Protein AF-A0A0L6VUT9-F1 (afdb_monomer_lite)

Secondary structure (DSSP, 8-state):
------------------------------GGG----SS--PPPSSSHHHHHHHHTTGGGG--------EEEEPTTS-EEEEPSSHHHHHH-TTS-HHHHHHHHHHHHHHHSTTSTT----S--HHHHHHHHHHHHHHHTT-BHHHHHSSTTT----HHHHHHHHHHTT--SSS-BHHHHHHHHHHHHHHTTSS--SS---S-------

Radius of gyration: 28.18 Å; chains: 1; bounding box: 57×88×70 Å

Structure (mmCIF, N/CA/C/O backbone):
data_AF-A0A0L6VUT9-F1
#
_entry.id   AF-A0A0L6VUT9-F1
#
loop_
_atom_site.group_PDB
_atom_site.id
_atom_site.type_symbol
_atom_site.label_atom_id
_atom_site.label_alt_id
_atom_site.label_comp_id
_atom_site.label_asym_id
_atom_site.label_entity_id
_atom_site.label_seq_id
_atom_site.pdbx_PDB_ins_code
_atom_site.Cartn_x
_atom_site.Cartn_y
_atom_site.Cartn_z
_atom_site.occupancy
_atom_site.B_iso_or_equiv
_atom_site.auth_seq_id
_atom_site.auth_comp_id
_atom_site.auth_asym_id
_atom_site.auth_atom_id
_atom_site.pdbx_PDB_model_num
ATOM 1 N N . SER A 1 1 ? -13.757 -33.741 49.148 1.00 32.16 1 SER A N 1
ATOM 2 C CA . SER A 1 1 ? -14.856 -34.716 48.980 1.00 32.16 1 SER A CA 1
ATOM 3 C C . SER A 1 1 ? -15.509 -34.985 50.319 1.00 32.16 1 SER A C 1
ATOM 5 O O . SER A 1 1 ? -14.769 -34.922 51.296 1.00 32.16 1 SER A O 1
ATOM 7 N N . PRO A 1 2 ? -16.790 -35.385 50.400 1.00 47.31 2 PRO A N 1
ATOM 8 C CA . PRO A 1 2 ? -17.895 -35.365 49.420 1.00 47.31 2 PRO A CA 1
ATOM 9 C C . PRO A 1 2 ? -19.049 -34.466 49.960 1.00 47.31 2 PRO A C 1
ATOM 11 O O . PRO A 1 2 ? -18.915 -33.900 51.034 1.00 47.31 2 PRO A O 1
ATOM 14 N N . GLY A 1 3 ? -20.191 -34.200 49.334 1.00 32.84 3 GLY A N 1
ATOM 15 C CA . GLY A 1 3 ? -20.888 -34.729 48.167 1.00 32.84 3 GLY A CA 1
ATOM 16 C C . GLY A 1 3 ? -22.390 -34.615 48.467 1.00 32.84 3 GLY A C 1
ATOM 17 O O . GLY A 1 3 ? -22.838 -35.131 49.485 1.00 32.84 3 GLY A O 1
ATOM 18 N N . SER A 1 4 ? -23.162 -33.931 47.621 1.00 38.75 4 SER A N 1
ATOM 19 C CA . SER A 1 4 ? -24.627 -33.983 47.662 1.00 38.75 4 SER A CA 1
ATOM 20 C C . SER A 1 4 ? -25.144 -34.567 46.351 1.00 38.75 4 SER A C 1
ATOM 22 O O . SER A 1 4 ? -25.097 -33.954 45.288 1.00 38.75 4 SER A O 1
ATOM 24 N N . SER A 1 5 ? -25.584 -35.818 46.451 1.00 40.41 5 SER A N 1
ATOM 25 C CA . SER A 1 5 ? -26.390 -36.530 45.466 1.00 40.41 5 SER A CA 1
ATOM 26 C C . SER A 1 5 ? -27.822 -36.014 45.480 1.00 40.41 5 SER A C 1
ATOM 28 O O . SER A 1 5 ? -28.304 -35.722 46.564 1.00 40.41 5 SER A O 1
ATOM 30 N N . PHE A 1 6 ? -28.499 -36.009 44.333 1.00 31.38 6 PHE A N 1
ATOM 31 C CA . PHE A 1 6 ? -29.925 -36.327 44.101 1.00 31.38 6 PHE A CA 1
ATOM 32 C C . PHE A 1 6 ? -30.161 -36.044 42.597 1.00 31.38 6 PHE A C 1
ATOM 34 O O . PHE A 1 6 ? -29.698 -35.025 42.107 1.00 31.38 6 PHE A O 1
ATOM 41 N N . CYS A 1 7 ? -30.812 -36.848 41.758 1.00 38.72 7 CYS A N 1
ATOM 42 C CA . CYS A 1 7 ? -31.386 -38.180 41.868 1.00 38.72 7 CYS A CA 1
ATOM 43 C C . CYS A 1 7 ? -31.442 -38.777 40.448 1.00 38.72 7 CYS A C 1
ATOM 45 O O . CYS A 1 7 ? -31.632 -38.051 39.473 1.00 38.72 7 CYS A O 1
ATOM 47 N N . ALA A 1 8 ? -31.268 -40.092 40.346 1.00 32.06 8 ALA A N 1
ATOM 48 C CA . ALA A 1 8 ? -31.360 -40.858 39.111 1.00 32.06 8 ALA A CA 1
ATOM 49 C C . ALA A 1 8 ? -32.816 -41.009 38.632 1.00 32.06 8 ALA A C 1
ATOM 51 O O . ALA A 1 8 ? -33.717 -41.209 39.444 1.00 32.06 8 ALA A O 1
ATOM 52 N N . ALA A 1 9 ? -33.012 -41.018 37.314 1.00 33.38 9 ALA A N 1
ATOM 53 C CA . ALA A 1 9 ? -34.156 -41.652 36.670 1.00 33.38 9 ALA A CA 1
ATOM 54 C C . ALA A 1 9 ? -33.609 -42.644 35.640 1.00 33.38 9 ALA A C 1
ATOM 56 O O . ALA A 1 9 ? -33.169 -42.275 34.553 1.00 33.38 9 ALA A O 1
ATOM 57 N N . THR A 1 10 ? -33.567 -43.912 36.035 1.00 37.34 10 THR A N 1
ATOM 58 C CA . THR A 1 10 ? -33.367 -45.046 35.142 1.00 37.34 10 THR A CA 1
ATOM 59 C C . THR A 1 10 ? -34.686 -45.343 34.441 1.00 37.34 10 THR A C 1
ATOM 61 O O . THR A 1 10 ? -35.725 -45.535 35.073 1.00 37.34 10 THR A O 1
ATOM 64 N N . THR A 1 11 ? -34.658 -45.426 33.118 1.00 42.19 11 THR A N 1
ATOM 65 C CA . THR A 1 11 ? -35.639 -46.224 32.384 1.00 42.19 11 THR A CA 1
ATOM 66 C C . THR A 1 11 ? -34.894 -46.948 31.280 1.00 42.19 11 THR A C 1
ATOM 68 O O . THR A 1 11 ? -34.573 -46.405 30.230 1.00 42.19 11 THR A O 1
ATOM 71 N N . ASP A 1 12 ? -34.536 -48.177 31.623 1.00 34.47 12 ASP A N 1
ATOM 72 C CA . ASP A 1 12 ? -34.062 -49.218 30.733 1.00 34.47 12 ASP A CA 1
ATOM 73 C C . ASP A 1 12 ? -35.235 -49.701 29.868 1.00 34.47 12 ASP A C 1
ATOM 75 O O . ASP A 1 12 ? -36.311 -49.975 30.409 1.00 34.47 12 ASP A O 1
ATOM 79 N N . ARG A 1 13 ? -35.030 -49.765 28.545 1.00 36.19 13 ARG A N 1
ATOM 80 C CA . ARG A 1 13 ? -35.579 -50.781 27.624 1.00 36.19 13 ARG A CA 1
ATOM 81 C C . ARG A 1 13 ? -35.317 -50.403 26.167 1.00 36.19 13 ARG A C 1
ATOM 83 O O . ARG A 1 13 ? -35.900 -49.452 25.656 1.00 36.19 13 ARG A O 1
ATOM 90 N N . GLY A 1 14 ? -34.544 -51.240 25.475 1.00 33.94 14 GLY A N 1
ATOM 91 C CA . GLY A 1 14 ? -34.605 -51.344 24.015 1.00 33.94 14 GLY A CA 1
ATOM 92 C C . GLY A 1 14 ? -33.253 -51.471 23.331 1.00 33.94 14 GLY A C 1
ATOM 93 O O . GLY A 1 14 ? -32.778 -50.528 22.712 1.00 33.94 14 GLY A O 1
ATOM 94 N N . SER A 1 15 ? -32.660 -52.660 23.394 1.00 44.94 15 SER A N 1
ATOM 95 C CA . SER A 1 15 ? -31.608 -53.089 22.476 1.00 44.94 15 SER A CA 1
ATOM 96 C C . SER A 1 15 ? -32.149 -53.125 21.041 1.00 44.94 15 SER A C 1
ATOM 98 O O . SER A 1 15 ? -32.924 -54.019 20.697 1.00 44.94 15 SER A O 1
ATOM 100 N N . VAL A 1 16 ? -31.719 -52.184 20.204 1.00 45.00 16 VAL A N 1
ATOM 101 C CA . VAL A 1 16 ? -31.771 -52.308 18.745 1.00 45.00 16 VAL A CA 1
ATOM 102 C C . VAL A 1 16 ? -30.367 -52.060 18.212 1.00 45.00 16 VAL A C 1
ATOM 104 O O . VAL A 1 16 ? -29.686 -51.109 18.585 1.00 45.00 16 VAL A O 1
ATOM 107 N N . SER A 1 17 ? -29.948 -53.014 17.399 1.00 44.75 17 SER A N 1
ATOM 108 C CA . SER A 1 17 ? -28.662 -53.210 16.752 1.00 44.75 17 SER A CA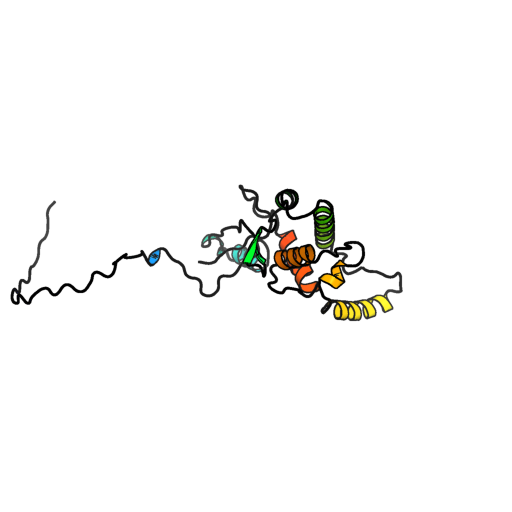 1
ATOM 109 C C . SER A 1 17 ? -28.005 -51.924 16.246 1.00 44.75 17 SER A C 1
ATOM 111 O O . SER A 1 17 ? -28.568 -51.157 15.469 1.00 44.75 17 SER A O 1
ATOM 113 N N . THR A 1 18 ? -26.762 -51.758 16.679 1.00 41.78 18 THR A N 1
ATOM 114 C CA . THR A 1 18 ? -25.751 -50.815 16.216 1.00 41.78 18 THR A CA 1
ATOM 115 C C . THR A 1 18 ? -25.397 -51.072 14.748 1.00 41.78 18 THR A C 1
ATOM 117 O O . THR A 1 18 ? -24.439 -51.781 14.452 1.00 41.78 18 THR A O 1
ATOM 120 N N . ASP A 1 19 ? -26.118 -50.444 13.819 1.00 42.66 19 ASP A N 1
ATOM 121 C CA . ASP A 1 19 ? -25.530 -50.079 12.528 1.00 42.66 19 ASP A CA 1
ATOM 122 C C . ASP A 1 19 ? -24.748 -48.782 12.731 1.00 42.66 19 ASP A C 1
ATOM 124 O O . ASP A 1 19 ? -25.304 -47.714 12.973 1.00 42.66 19 ASP A O 1
ATOM 128 N N . ARG A 1 20 ? -23.421 -48.914 12.720 1.00 47.44 20 ARG A N 1
ATOM 129 C CA . ARG A 1 20 ? -22.439 -47.834 12.839 1.00 47.44 20 ARG A CA 1
ATOM 130 C C . ARG A 1 20 ? -22.610 -46.878 11.649 1.00 47.44 20 ARG A C 1
ATOM 132 O O . ARG A 1 20 ? -22.197 -47.250 10.549 1.00 47.44 20 ARG A O 1
ATOM 139 N N . PRO A 1 21 ? -23.130 -45.643 11.811 1.00 46.50 21 PRO A N 1
ATOM 140 C CA . PRO A 1 21 ? -22.924 -44.647 10.779 1.00 46.50 21 PRO A CA 1
ATOM 141 C C . PRO A 1 21 ? -21.422 -44.369 10.731 1.00 46.50 21 PRO A C 1
ATOM 143 O O . PRO A 1 21 ? -20.786 -44.077 11.746 1.00 46.50 21 PRO A O 1
ATOM 146 N N . SER A 1 22 ? -20.866 -44.572 9.539 1.00 52.16 22 SER A N 1
ATOM 147 C CA . SER A 1 22 ? -19.581 -44.064 9.069 1.00 52.16 22 SER A CA 1
ATOM 148 C C . SER A 1 22 ? -19.070 -42.905 9.931 1.00 52.16 22 SER A C 1
ATOM 150 O O . SER A 1 22 ? -19.691 -41.842 9.982 1.00 52.16 22 SER A O 1
ATOM 152 N N . GLN A 1 23 ? -17.954 -43.123 10.635 1.00 51.84 23 GLN A N 1
ATOM 153 C CA . GLN A 1 23 ? -17.209 -42.047 11.281 1.00 51.84 23 GLN A CA 1
ATOM 154 C C . GLN A 1 23 ? -16.775 -41.060 10.194 1.00 51.84 23 GLN A C 1
ATOM 156 O O . GLN A 1 23 ? -15.730 -41.227 9.567 1.00 51.84 23 GLN A O 1
ATOM 161 N N . ALA A 1 24 ? -17.567 -40.008 9.991 1.00 55.34 24 ALA A N 1
ATOM 162 C CA . ALA A 1 24 ? -17.024 -38.747 9.527 1.00 55.34 24 ALA A CA 1
ATOM 163 C C . ALA A 1 24 ? -15.922 -38.350 10.525 1.00 55.34 24 ALA A C 1
ATOM 165 O O . ALA A 1 24 ? -16.123 -38.534 11.732 1.00 55.34 24 ALA A O 1
ATOM 166 N N . PRO A 1 25 ? -14.757 -37.855 10.075 1.00 50.81 25 PRO A N 1
ATOM 167 C CA . PRO A 1 25 ? -13.752 -37.354 10.993 1.00 50.81 25 PRO A CA 1
ATOM 168 C C . PRO A 1 25 ? -14.380 -36.189 11.758 1.00 50.81 25 PRO A C 1
ATOM 170 O O . PRO A 1 25 ? -14.488 -35.076 11.254 1.00 50.81 25 PRO A O 1
ATOM 173 N N . THR A 1 26 ? -14.830 -36.446 12.985 1.00 53.94 26 THR A N 1
ATOM 174 C CA . THR A 1 26 ? -15.235 -35.422 13.943 1.00 53.94 26 THR A CA 1
ATOM 175 C C . THR A 1 26 ? -13.965 -34.767 14.469 1.00 53.94 26 THR A C 1
ATOM 177 O O . THR A 1 26 ? -13.639 -34.852 15.650 1.00 53.94 26 THR A O 1
ATOM 180 N N . SER A 1 27 ? -13.194 -34.143 13.579 1.00 62.12 27 SER A N 1
ATOM 181 C CA . SER A 1 27 ? -12.297 -33.076 13.977 1.00 62.12 27 SER A CA 1
ATOM 182 C C . SER A 1 27 ? -13.214 -31.947 14.419 1.00 62.12 27 SER A C 1
ATOM 184 O O . SER A 1 27 ? -13.684 -31.162 13.598 1.00 62.12 27 SER A O 1
ATOM 186 N N . THR A 1 28 ? -13.543 -31.911 15.708 1.00 58.25 28 THR A N 1
ATOM 187 C CA . THR A 1 28 ? -14.121 -30.740 16.363 1.00 58.25 28 THR A CA 1
ATOM 188 C C . THR A 1 28 ? -13.067 -29.640 16.303 1.00 58.25 28 THR A C 1
ATOM 190 O O . THR A 1 28 ? -12.326 -29.396 17.251 1.00 58.25 28 THR A O 1
ATOM 193 N N . THR A 1 29 ? -12.921 -29.044 15.123 1.00 65.12 29 THR A N 1
ATOM 194 C CA . THR A 1 29 ? -12.187 -27.809 14.896 1.00 65.12 29 THR A CA 1
ATOM 195 C C . THR A 1 29 ? -12.768 -26.785 15.856 1.00 65.12 29 THR A C 1
ATOM 197 O O . THR A 1 29 ? -13.981 -26.594 15.895 1.00 65.12 29 THR A O 1
ATOM 200 N N . ASN A 1 30 ? -11.926 -26.173 16.683 1.00 75.56 30 ASN A N 1
ATOM 201 C CA . ASN A 1 30 ? -12.354 -25.141 17.618 1.00 75.56 30 ASN A CA 1
ATOM 202 C C . ASN A 1 30 ? -12.831 -23.924 16.813 1.00 75.56 30 ASN A C 1
ATOM 204 O O . ASN A 1 30 ? -12.030 -23.078 16.442 1.00 75.56 30 ASN A O 1
ATOM 208 N N . LEU A 1 31 ? -14.130 -23.829 16.510 1.00 78.12 31 LEU A N 1
ATOM 209 C CA . LEU A 1 31 ? -14.682 -22.715 15.727 1.00 78.12 31 LEU A CA 1
ATOM 210 C C . LEU A 1 31 ? -14.415 -21.346 16.385 1.00 78.12 31 LEU A C 1
ATOM 212 O O . LEU A 1 31 ? -14.370 -20.340 15.688 1.00 78.12 31 LEU A O 1
ATOM 216 N N . SER A 1 32 ? -14.179 -21.302 17.702 1.00 79.69 32 SER A N 1
ATOM 217 C CA . SER A 1 32 ? -13.858 -20.076 18.441 1.00 79.69 32 SER A CA 1
ATOM 218 C C . SER A 1 32 ? -12.456 -19.517 18.178 1.00 79.69 32 SER A C 1
ATOM 220 O O . SER A 1 32 ? -12.156 -18.428 18.655 1.00 79.69 32 SER A O 1
ATOM 222 N N . SER A 1 33 ? -11.575 -20.240 17.474 1.00 86.25 33 SER A N 1
ATOM 223 C CA . SER A 1 33 ? -10.225 -19.753 17.151 1.00 86.25 33 SER A CA 1
ATOM 224 C C . SER A 1 33 ? -10.159 -18.920 15.873 1.00 86.25 33 SER A C 1
ATOM 226 O O . SER A 1 33 ? -9.080 -18.458 15.513 1.00 86.25 33 SER A O 1
ATOM 228 N N . TYR A 1 34 ? -11.276 -18.765 15.161 1.00 86.31 34 TYR A N 1
ATOM 229 C CA . TYR A 1 34 ? -11.323 -18.061 13.887 1.00 86.31 34 TYR A CA 1
ATOM 230 C C . TYR A 1 34 ? -12.197 -16.817 14.003 1.00 86.31 34 TYR A C 1
ATOM 232 O O . TYR A 1 34 ? -13.375 -16.901 14.343 1.00 86.31 34 TYR A O 1
ATOM 240 N N . ALA A 1 35 ? -11.623 -15.669 13.661 1.00 86.94 35 ALA A N 1
ATOM 241 C CA . ALA A 1 35 ? -12.364 -14.454 13.378 1.00 86.94 35 ALA A CA 1
ATOM 242 C C . ALA A 1 35 ? -12.401 -14.284 11.856 1.00 86.94 35 ALA A C 1
ATOM 244 O O . ALA A 1 35 ? -11.370 -14.140 11.206 1.00 86.94 35 ALA A O 1
ATOM 245 N N . LEU A 1 36 ? -13.593 -14.379 11.266 1.00 89.12 36 LEU A N 1
ATOM 246 C CA . LEU A 1 36 ? -13.778 -14.189 9.830 1.00 89.12 36 LEU A CA 1
ATOM 247 C C . LEU A 1 36 ? -14.386 -12.814 9.590 1.00 89.12 36 LEU A C 1
ATOM 249 O O . LEU A 1 36 ? -15.546 -12.565 9.916 1.00 89.12 36 LEU A O 1
ATOM 253 N N . SER A 1 37 ? -13.591 -11.924 9.008 1.00 90.75 37 SER A N 1
ATOM 254 C CA . SER A 1 37 ? -14.054 -10.607 8.591 1.00 90.75 37 SER A CA 1
ATOM 255 C C . SER A 1 37 ? -14.706 -10.691 7.214 1.00 90.75 37 SER A C 1
ATOM 257 O O . SER A 1 37 ? -14.114 -11.214 6.272 1.00 90.75 37 SER A O 1
ATOM 259 N N . LEU A 1 38 ? -15.921 -10.154 7.081 1.00 93.94 38 LEU A N 1
ATOM 260 C CA . LEU A 1 38 ? -16.613 -10.070 5.787 1.00 93.94 38 LEU A CA 1
ATOM 261 C C . LEU A 1 38 ? -15.963 -9.042 4.851 1.00 93.94 38 LEU A C 1
ATOM 263 O O . LEU A 1 38 ? -16.103 -9.134 3.635 1.00 93.94 38 LEU A O 1
ATOM 267 N N . GLN A 1 39 ? -15.259 -8.063 5.422 1.00 91.81 39 GLN A N 1
ATOM 268 C CA . GLN A 1 39 ? -14.606 -6.991 4.683 1.00 91.81 39 GLN A CA 1
ATOM 269 C C . GLN A 1 39 ? -13.252 -6.655 5.328 1.00 91.81 39 GLN A C 1
ATOM 271 O O . GLN A 1 39 ? -13.117 -5.630 6.010 1.00 91.81 39 GLN A O 1
ATOM 276 N N . PRO A 1 40 ? -12.230 -7.507 5.129 1.00 89.69 40 PRO A N 1
ATOM 277 C CA . PRO A 1 40 ? -10.889 -7.210 5.608 1.00 89.69 40 PRO A CA 1
ATOM 278 C C . PRO A 1 40 ? -10.404 -5.911 4.958 1.00 89.69 40 PRO A C 1
ATOM 280 O O . PRO A 1 40 ? -10.383 -5.781 3.734 1.00 89.69 40 PRO A O 1
ATOM 283 N N . THR A 1 41 ? -10.048 -4.929 5.782 1.00 86.88 41 THR A N 1
ATOM 284 C CA . THR A 1 41 ? -9.689 -3.587 5.314 1.00 86.88 41 THR A CA 1
ATOM 285 C C . THR A 1 41 ? -8.366 -3.164 5.915 1.00 86.88 41 THR A C 1
ATOM 287 O O . THR A 1 41 ? -8.188 -3.225 7.122 1.00 86.88 41 THR A O 1
ATOM 290 N N . LEU A 1 42 ? -7.462 -2.689 5.063 1.00 85.19 42 LEU A N 1
ATOM 291 C CA . LEU A 1 42 ? -6.153 -2.185 5.447 1.00 85.19 42 LEU A CA 1
ATOM 292 C C . LEU A 1 42 ? -6.258 -0.744 5.961 1.00 85.19 42 LEU A C 1
ATOM 294 O O . LEU A 1 42 ? -6.701 0.148 5.238 1.00 85.19 42 LEU A O 1
ATOM 298 N N . VAL A 1 43 ? -5.826 -0.515 7.200 1.00 85.06 43 VAL A N 1
ATOM 299 C CA . VAL A 1 43 ? -5.815 0.817 7.823 1.00 85.06 43 VAL A CA 1
ATOM 300 C C . VAL A 1 43 ? -4.411 1.424 7.765 1.00 85.06 43 VAL A C 1
ATOM 302 O O . VAL A 1 43 ? -3.507 0.819 8.338 1.00 85.06 43 VAL A O 1
ATOM 305 N N . PRO A 1 44 ? -4.213 2.608 7.148 1.00 82.62 44 PRO A N 1
ATOM 306 C CA . PRO A 1 44 ? -2.906 3.259 7.088 1.00 82.62 44 PRO A CA 1
ATOM 307 C C . PRO A 1 44 ? -2.415 3.670 8.479 1.00 82.62 44 PRO A C 1
ATOM 309 O O . PRO A 1 44 ? -3.210 3.985 9.365 1.00 82.62 44 PRO A O 1
ATOM 312 N N . ALA A 1 45 ? -1.091 3.704 8.663 1.00 81.50 45 ALA A N 1
ATOM 313 C CA . ALA A 1 45 ? -0.500 3.979 9.968 1.00 81.50 45 ALA A CA 1
ATOM 314 C C . ALA A 1 45 ? -0.921 5.348 10.522 1.00 81.50 45 ALA A C 1
ATOM 316 O O . ALA A 1 45 ? -1.250 5.413 11.696 1.00 81.50 45 ALA A O 1
ATOM 317 N N . ARG A 1 46 ? -0.928 6.417 9.724 1.00 79.69 46 ARG A N 1
ATOM 318 C CA . ARG A 1 46 ? -1.447 7.764 10.010 1.00 79.69 46 ARG A CA 1
ATOM 319 C C . ARG A 1 46 ? -2.666 8.027 9.136 1.00 79.69 46 ARG A C 1
ATOM 321 O O . ARG A 1 46 ? -2.856 7.442 8.070 1.00 79.69 46 ARG A O 1
ATOM 328 N N . GLY A 1 47 ? -3.465 8.978 9.592 1.00 83.94 47 GLY A N 1
ATOM 329 C CA . GLY A 1 47 ? -4.642 9.453 8.896 1.00 83.94 47 GLY A CA 1
ATOM 330 C C . GLY A 1 47 ? -5.769 9.715 9.876 1.00 83.94 47 GLY A C 1
ATOM 331 O O . GLY A 1 47 ? -5.741 9.270 11.024 1.00 83.94 47 GLY A O 1
ATOM 332 N N . THR A 1 48 ? -6.799 10.386 9.374 1.00 88.38 48 THR A N 1
ATOM 333 C CA . THR A 1 48 ? -7.955 10.823 10.163 1.00 88.38 48 THR A CA 1
ATOM 334 C C . THR A 1 48 ? -8.633 9.684 10.920 1.00 88.38 48 THR A C 1
ATOM 336 O O . THR A 1 48 ? -9.119 9.901 12.022 1.00 88.38 48 THR A O 1
ATOM 339 N N . PHE A 1 49 ? -8.631 8.465 10.372 1.00 88.06 49 PHE A N 1
ATOM 340 C CA . PHE A 1 49 ? -9.187 7.287 11.036 1.00 88.06 49 PHE A CA 1
ATOM 341 C C . PHE A 1 49 ? -8.435 6.927 12.323 1.00 88.06 49 PHE A C 1
ATOM 343 O O . PHE A 1 49 ? -9.045 6.810 13.383 1.00 88.06 49 PHE A O 1
ATOM 350 N N . VAL A 1 50 ? -7.107 6.787 12.252 1.00 88.62 50 VAL A N 1
ATOM 351 C CA . VAL A 1 50 ? -6.294 6.456 13.431 1.00 88.62 50 VAL A CA 1
ATOM 352 C C . VAL A 1 50 ? -6.315 7.613 14.428 1.00 88.62 50 VAL A C 1
ATOM 354 O O . VAL A 1 50 ? -6.433 7.381 15.628 1.00 88.62 50 VAL A O 1
ATOM 357 N N . ASP A 1 51 ? -6.284 8.855 13.944 1.00 90.00 51 ASP A N 1
ATOM 358 C CA . ASP A 1 51 ? -6.349 10.042 14.798 1.00 90.00 51 ASP A CA 1
ATOM 359 C C . ASP A 1 51 ? -7.702 10.143 15.531 1.00 90.00 51 ASP A C 1
ATOM 361 O O . ASP A 1 51 ? -7.740 10.506 16.707 1.00 90.00 51 ASP A O 1
ATOM 365 N N . ALA A 1 52 ? -8.806 9.750 14.885 1.00 92.25 52 ALA A N 1
ATOM 366 C CA . ALA A 1 52 ? -10.127 9.660 15.507 1.00 92.25 52 ALA A CA 1
ATOM 367 C C . ALA A 1 52 ? -10.213 8.537 16.556 1.00 92.25 52 ALA A C 1
ATOM 369 O O . ALA A 1 52 ? -10.821 8.723 17.610 1.00 92.25 52 ALA A O 1
ATOM 370 N N . LEU A 1 53 ? -9.585 7.382 16.314 1.00 90.81 53 LEU A N 1
ATOM 371 C CA . LEU A 1 53 ? -9.516 6.297 17.304 1.00 90.81 53 LEU A CA 1
ATOM 372 C C . LEU A 1 53 ? -8.707 6.690 18.545 1.00 90.81 53 LEU A C 1
ATOM 374 O O . LEU A 1 53 ? -9.057 6.301 19.661 1.00 90.81 53 LEU A O 1
ATOM 378 N N . ILE A 1 54 ? -7.634 7.461 18.355 1.00 91.25 54 ILE A N 1
ATOM 379 C CA . ILE A 1 54 ? -6.811 7.978 19.451 1.00 91.25 54 ILE A CA 1
ATOM 380 C C . ILE A 1 54 ? -7.585 9.041 20.235 1.00 91.25 54 ILE A C 1
ATOM 382 O O . ILE A 1 54 ? -7.672 8.946 21.456 1.00 91.25 54 ILE A O 1
ATOM 386 N N . SER A 1 55 ? -8.183 10.026 19.557 1.00 95.38 55 SER A N 1
ATOM 387 C CA . SER A 1 55 ? -8.905 11.120 20.224 1.00 95.38 55 SER A CA 1
ATOM 388 C C . SER A 1 55 ? -10.157 10.650 20.970 1.00 95.38 55 SER A C 1
ATOM 390 O O . SER A 1 55 ? -10.500 11.216 22.005 1.00 95.38 55 SER A O 1
ATOM 392 N N . SER A 1 56 ? -10.801 9.582 20.492 1.00 96.44 56 SER A N 1
ATOM 393 C CA . SER A 1 56 ? -11.931 8.927 21.168 1.00 96.44 56 SER A CA 1
ATOM 394 C C . SER A 1 56 ? -11.522 7.925 22.255 1.00 96.44 56 SER A C 1
ATOM 396 O O . SER A 1 56 ? -12.391 7.370 22.922 1.00 96.44 56 SER A O 1
ATOM 398 N N . ASN A 1 57 ? -10.221 7.678 22.448 1.00 93.38 57 ASN A N 1
ATOM 399 C CA . ASN A 1 57 ? -9.672 6.698 23.392 1.00 93.38 57 ASN A CA 1
ATOM 400 C C . ASN A 1 57 ? -10.140 5.240 23.157 1.00 93.38 57 ASN A C 1
ATOM 402 O O . ASN A 1 57 ? -9.978 4.376 24.019 1.00 93.38 57 ASN A O 1
ATOM 406 N N . VAL A 1 58 ? -10.695 4.940 21.974 1.00 94.81 58 VAL A N 1
ATOM 407 C CA . VAL A 1 58 ? -11.133 3.587 21.578 1.00 94.81 58 VAL A CA 1
ATOM 408 C C . VAL A 1 58 ? -9.936 2.676 21.291 1.00 94.81 58 VAL A C 1
ATOM 410 O O . VAL A 1 58 ? -10.034 1.458 21.428 1.00 94.81 58 VAL A O 1
ATOM 413 N N . VAL A 1 59 ? -8.779 3.258 20.956 1.00 89.44 59 VAL A N 1
ATOM 414 C CA . VAL A 1 59 ? -7.535 2.526 20.670 1.00 89.44 59 VAL A CA 1
ATOM 415 C C . VAL A 1 59 ? -7.104 1.570 21.793 1.00 89.44 59 VAL A C 1
ATOM 417 O O . VAL A 1 59 ? -6.458 0.570 21.510 1.00 89.44 59 VAL A O 1
ATOM 420 N N . LEU A 1 60 ? -7.502 1.816 23.048 1.00 90.62 60 LEU A N 1
ATOM 421 C CA . LEU A 1 60 ? -7.194 0.946 24.192 1.00 90.62 60 LEU A CA 1
ATOM 422 C C . LEU A 1 60 ? -7.848 -0.443 24.112 1.00 90.62 60 LEU A C 1
ATOM 424 O O . LEU A 1 60 ? -7.387 -1.374 24.768 1.00 90.62 60 LEU A O 1
ATOM 428 N N . TYR A 1 61 ? -8.912 -0.582 23.320 1.00 92.88 61 TYR A N 1
ATOM 429 C CA . TYR A 1 61 ? -9.654 -1.834 23.147 1.00 92.88 61 TYR A CA 1
ATOM 430 C C . TYR A 1 61 ? -9.282 -2.577 21.863 1.00 92.88 61 TYR A C 1
ATOM 432 O O . TYR A 1 61 ? -9.858 -3.621 21.567 1.00 92.88 61 TYR A O 1
ATOM 440 N N . LEU A 1 62 ? -8.353 -2.031 21.080 1.00 90.12 62 LEU A N 1
ATOM 441 C CA . LEU A 1 62 ? -7.959 -2.565 19.787 1.00 90.12 62 LEU A CA 1
ATOM 442 C C . LEU A 1 62 ? -6.491 -2.977 19.828 1.00 90.12 62 LEU A C 1
ATOM 444 O O . LEU A 1 62 ? -5.651 -2.313 20.433 1.00 90.12 62 LEU A O 1
ATOM 448 N N . SER A 1 63 ? -6.171 -4.062 19.134 1.00 86.88 63 SER A N 1
ATOM 449 C CA . SER A 1 63 ? -4.798 -4.442 18.833 1.00 86.88 63 SER A CA 1
ATOM 450 C C . SER A 1 63 ? -4.567 -4.344 17.332 1.00 86.88 63 SER A C 1
ATOM 452 O O . SER A 1 63 ? -5.459 -4.566 16.514 1.00 86.88 63 SER A O 1
ATOM 454 N N . PHE A 1 64 ? -3.351 -3.955 16.972 1.00 85.12 64 PHE A N 1
ATOM 455 C CA . PHE A 1 64 ? -2.975 -3.660 15.604 1.00 85.12 64 PHE A CA 1
ATOM 456 C C . PHE A 1 64 ? -1.697 -4.414 15.257 1.00 85.12 64 PHE A C 1
ATOM 458 O O . PHE A 1 64 ? -0.708 -4.333 15.984 1.00 85.12 64 PHE A O 1
ATOM 465 N N . GLN A 1 65 ? -1.719 -5.136 14.138 1.00 85.38 65 GLN A N 1
ATOM 466 C CA . GLN A 1 65 ? -0.574 -5.879 13.625 1.00 85.38 65 GLN A CA 1
ATOM 467 C C . GLN A 1 65 ? -0.064 -5.252 12.329 1.00 85.38 65 GLN A C 1
ATOM 469 O O . GLN A 1 65 ? -0.834 -5.039 11.404 1.00 85.38 65 GLN A O 1
ATOM 474 N N . LEU A 1 66 ? 1.238 -4.974 12.254 1.00 82.31 66 LEU A N 1
ATOM 475 C CA . LEU A 1 66 ? 1.863 -4.418 11.053 1.00 82.31 66 LEU A CA 1
ATOM 476 C C . LEU A 1 66 ? 1.883 -5.436 9.901 1.00 82.31 66 LEU A C 1
ATOM 478 O O . LEU A 1 66 ? 1.984 -6.641 10.132 1.00 82.31 66 LEU A O 1
ATOM 482 N N . LEU A 1 67 ? 1.864 -4.937 8.660 1.00 81.12 67 LEU A N 1
ATOM 483 C CA . LEU A 1 67 ? 2.185 -5.767 7.502 1.00 81.12 67 LEU A CA 1
ATOM 484 C C . LEU A 1 67 ? 3.688 -5.966 7.390 1.00 81.12 67 LEU A C 1
ATOM 486 O O . LEU A 1 67 ? 4.474 -5.016 7.463 1.00 81.12 67 LEU A O 1
ATOM 490 N N . ASN A 1 68 ? 4.066 -7.211 7.129 1.00 78.25 68 ASN A N 1
ATOM 491 C CA . ASN A 1 68 ? 5.466 -7.583 7.000 1.00 78.25 68 ASN A CA 1
ATOM 492 C C . ASN A 1 68 ? 5.908 -7.633 5.538 1.00 78.25 68 ASN A C 1
ATOM 494 O O . ASN A 1 68 ? 7.004 -7.184 5.231 1.00 78.25 68 ASN A O 1
ATOM 498 N N . ASN A 1 69 ? 5.066 -8.163 4.646 1.00 80.81 69 ASN A N 1
ATOM 499 C CA . ASN A 1 69 ? 5.454 -8.469 3.272 1.00 80.81 69 ASN A CA 1
ATOM 500 C C . ASN A 1 69 ? 4.423 -7.944 2.274 1.00 80.81 69 ASN A C 1
ATOM 502 O O . ASN A 1 69 ? 3.220 -8.133 2.456 1.00 80.81 69 ASN A O 1
ATOM 506 N N . PHE A 1 70 ? 4.917 -7.367 1.181 1.00 83.88 70 PHE A N 1
ATOM 507 C CA . PHE A 1 70 ? 4.121 -6.969 0.027 1.00 83.88 70 PHE A CA 1
ATOM 508 C C . PHE A 1 70 ? 4.461 -7.895 -1.135 1.00 83.88 70 PHE A C 1
ATOM 510 O O . PHE A 1 70 ? 5.633 -8.140 -1.417 1.00 83.88 70 PHE A O 1
ATOM 517 N N . ILE A 1 71 ? 3.447 -8.439 -1.800 1.00 87.50 71 ILE A N 1
ATOM 518 C CA . ILE A 1 71 ? 3.639 -9.408 -2.877 1.00 87.50 71 ILE A CA 1
ATOM 519 C C . ILE A 1 71 ? 2.773 -8.993 -4.059 1.00 87.50 71 ILE A C 1
ATOM 521 O O . ILE A 1 71 ? 1.573 -8.778 -3.912 1.00 87.50 71 ILE A O 1
ATOM 525 N N . LEU A 1 72 ? 3.388 -8.900 -5.234 1.00 86.31 72 LEU A N 1
ATOM 526 C CA . LEU A 1 72 ? 2.705 -8.736 -6.508 1.00 86.31 72 LEU A CA 1
ATOM 527 C C . LEU A 1 72 ? 2.552 -10.105 -7.174 1.00 86.31 72 LEU A C 1
ATOM 529 O O . LEU A 1 72 ? 3.542 -10.776 -7.469 1.00 86.31 72 LEU A O 1
ATOM 533 N N . ALA A 1 73 ? 1.307 -10.497 -7.433 1.00 86.38 73 ALA A N 1
ATOM 534 C CA . ALA A 1 73 ? 0.996 -11.638 -8.280 1.00 86.38 73 ALA A CA 1
ATOM 535 C C . ALA A 1 73 ? 1.101 -11.223 -9.751 1.00 86.38 73 ALA A C 1
ATOM 537 O O . ALA A 1 73 ? 0.474 -10.253 -10.175 1.00 86.38 73 ALA A O 1
ATOM 538 N N . ARG A 1 74 ? 1.917 -11.942 -10.521 1.00 82.94 74 ARG A N 1
ATOM 539 C CA . ARG A 1 74 ? 2.088 -11.707 -11.957 1.00 82.94 74 ARG A CA 1
ATOM 540 C C . ARG A 1 74 ? 1.159 -12.609 -12.783 1.00 82.94 74 ARG A C 1
ATOM 542 O O . ARG A 1 74 ? 0.746 -13.662 -12.294 1.00 82.94 74 ARG A O 1
ATOM 549 N N . PRO A 1 75 ? 0.874 -12.247 -14.050 1.00 81.50 75 PRO A N 1
ATOM 550 C CA . PRO A 1 75 ? 0.056 -13.069 -14.949 1.00 81.50 75 PRO A CA 1
ATOM 551 C C . PRO A 1 75 ? 0.614 -14.482 -15.183 1.00 81.50 75 PRO A C 1
ATOM 553 O O . PRO A 1 75 ? -0.137 -15.411 -15.457 1.00 81.50 75 PRO A O 1
ATOM 556 N N . ASP A 1 76 ? 1.928 -14.664 -15.027 1.00 84.94 76 ASP A N 1
ATOM 557 C CA . ASP A 1 76 ? 2.629 -15.952 -15.121 1.00 84.94 76 ASP A CA 1
ATOM 558 C C . ASP A 1 76 ? 2.516 -16.809 -13.839 1.00 84.94 76 ASP A C 1
ATOM 560 O O . ASP A 1 76 ? 3.294 -17.742 -13.652 1.00 84.94 76 ASP A O 1
ATOM 564 N N . GLN A 1 77 ? 1.574 -16.480 -12.943 1.00 82.31 77 GLN A N 1
ATOM 565 C CA . GLN A 1 77 ? 1.344 -17.110 -11.631 1.00 82.31 77 GLN A CA 1
ATOM 566 C C . GLN A 1 77 ? 2.527 -17.019 -10.661 1.00 82.31 77 GLN A C 1
ATOM 568 O O . GLN A 1 77 ? 2.514 -17.628 -9.589 1.00 82.31 77 GLN A O 1
ATOM 573 N N . SER A 1 78 ? 3.554 -16.246 -10.999 1.00 87.44 78 SER A N 1
ATOM 574 C CA . SER A 1 78 ? 4.696 -16.074 -10.121 1.00 87.44 78 SER A CA 1
ATOM 575 C C . SER A 1 78 ? 4.477 -14.911 -9.153 1.00 87.44 78 SER A C 1
ATOM 577 O O . SER A 1 78 ? 3.848 -13.897 -9.467 1.00 87.44 78 SER A O 1
ATOM 579 N N . LEU A 1 79 ? 5.023 -15.062 -7.949 1.00 88.31 79 LEU A N 1
ATOM 580 C CA . LEU A 1 79 ? 4.933 -14.069 -6.887 1.00 88.31 79 LEU A CA 1
ATOM 581 C C . LEU A 1 79 ? 6.218 -13.242 -6.837 1.00 88.31 79 LEU A C 1
ATOM 583 O O . LEU A 1 79 ? 7.323 -13.780 -6.748 1.00 88.31 79 LEU A O 1
ATOM 587 N N . LEU A 1 80 ? 6.067 -11.923 -6.893 1.00 87.06 80 LEU A N 1
ATOM 588 C CA . LEU A 1 80 ? 7.152 -10.961 -6.775 1.00 87.06 80 LEU A CA 1
ATOM 589 C C . LEU A 1 80 ? 7.072 -10.278 -5.411 1.00 87.06 80 LEU A C 1
ATOM 591 O O . LEU A 1 80 ? 6.134 -9.530 -5.152 1.00 87.06 80 LEU A O 1
ATOM 595 N N . PHE A 1 81 ? 8.068 -10.496 -4.557 1.00 86.81 81 PHE A N 1
ATOM 596 C CA . PHE A 1 81 ? 8.195 -9.728 -3.321 1.00 86.81 81 PHE A CA 1
ATOM 597 C C . PHE A 1 81 ? 8.516 -8.274 -3.661 1.00 86.81 81 PHE A C 1
ATOM 599 O O . PHE A 1 81 ? 9.489 -7.988 -4.361 1.00 86.81 81 PHE A O 1
ATOM 606 N N . LEU A 1 82 ? 7.665 -7.366 -3.200 1.00 86.44 82 LEU A N 1
ATOM 607 C CA . LEU A 1 82 ? 7.851 -5.934 -3.345 1.00 86.44 82 LEU A CA 1
ATOM 608 C C . LEU A 1 82 ? 8.620 -5.403 -2.137 1.00 86.44 82 LEU A C 1
ATOM 610 O O . LEU A 1 82 ? 8.418 -5.884 -1.021 1.00 86.44 82 LEU A O 1
ATOM 614 N N . PRO A 1 83 ? 9.476 -4.392 -2.333 1.00 84.38 83 PRO A N 1
ATOM 615 C CA . PRO A 1 83 ? 10.280 -3.881 -1.246 1.00 84.38 83 PRO A CA 1
ATOM 616 C C . PRO A 1 83 ? 9.404 -3.094 -0.277 1.00 84.38 83 PRO A C 1
ATOM 618 O O . PRO A 1 83 ? 8.821 -2.075 -0.642 1.00 84.38 83 PRO A O 1
ATOM 621 N N . GLY A 1 84 ? 9.379 -3.534 0.975 1.00 77.19 84 GLY A N 1
ATOM 622 C CA . GLY A 1 84 ? 8.807 -2.815 2.099 1.00 77.19 84 GLY A CA 1
ATOM 623 C C . GLY A 1 84 ? 9.801 -1.860 2.755 1.00 77.19 84 GLY A C 1
ATOM 624 O O . GLY A 1 84 ? 9.492 -1.308 3.793 1.00 77.19 84 GLY A O 1
ATOM 625 N N . SER A 1 85 ? 11.021 -1.681 2.238 1.00 81.56 85 SER A N 1
ATOM 626 C CA . SER A 1 85 ? 11.980 -0.695 2.755 1.00 81.56 85 SER A CA 1
ATOM 627 C C . SER A 1 85 ? 13.035 -0.318 1.716 1.00 81.56 85 SER A C 1
ATOM 629 O O . SER A 1 85 ? 13.302 -1.070 0.776 1.00 81.56 85 SER A O 1
ATOM 631 N N . LYS A 1 86 ? 13.729 0.812 1.927 1.00 84.06 86 LYS A N 1
ATOM 632 C CA . LYS A 1 86 ? 14.909 1.182 1.123 1.00 84.06 86 LYS A CA 1
ATOM 633 C C . LYS A 1 86 ? 15.939 0.050 1.103 1.00 84.06 86 LYS A C 1
ATOM 635 O O . LYS A 1 86 ? 16.466 -0.294 0.054 1.00 84.06 86 LYS A O 1
ATOM 640 N N . HIS A 1 87 ? 16.236 -0.528 2.261 1.00 84.31 87 HIS A N 1
ATOM 641 C CA . HIS A 1 87 ? 17.228 -1.590 2.383 1.00 84.31 87 HIS A CA 1
ATOM 642 C C . HIS A 1 87 ? 16.827 -2.855 1.607 1.00 84.31 87 HIS A C 1
ATOM 644 O O . HIS A 1 87 ? 17.655 -3.444 0.914 1.00 84.31 87 HIS A O 1
ATOM 650 N N . GLU A 1 88 ? 15.551 -3.230 1.660 1.00 84.75 88 GLU A N 1
ATOM 651 C CA . GLU A 1 88 ? 15.005 -4.360 0.910 1.00 84.75 88 GLU A CA 1
ATOM 652 C C . GLU A 1 88 ? 15.035 -4.119 -0.605 1.00 84.75 88 GLU A C 1
ATOM 654 O O . GLU A 1 88 ? 15.492 -4.987 -1.347 1.00 84.75 88 GLU A O 1
ATOM 659 N N . LEU A 1 89 ? 14.702 -2.904 -1.059 1.00 87.31 89 LEU A N 1
ATOM 660 C CA . LEU A 1 89 ? 14.820 -2.488 -2.464 1.00 87.31 89 LEU A CA 1
ATOM 661 C C . LEU A 1 89 ? 16.235 -2.723 -3.002 1.00 87.31 89 LEU A C 1
ATOM 663 O O . LEU A 1 89 ? 16.408 -3.243 -4.107 1.00 87.31 89 LEU A O 1
ATOM 667 N N . PHE A 1 90 ? 17.267 -2.389 -2.223 1.00 86.38 90 PHE A N 1
ATOM 668 C CA . PHE A 1 90 ? 18.651 -2.604 -2.650 1.00 86.38 90 PHE A CA 1
ATOM 669 C C . PHE A 1 90 ? 19.063 -4.082 -2.662 1.00 86.38 90 PHE A C 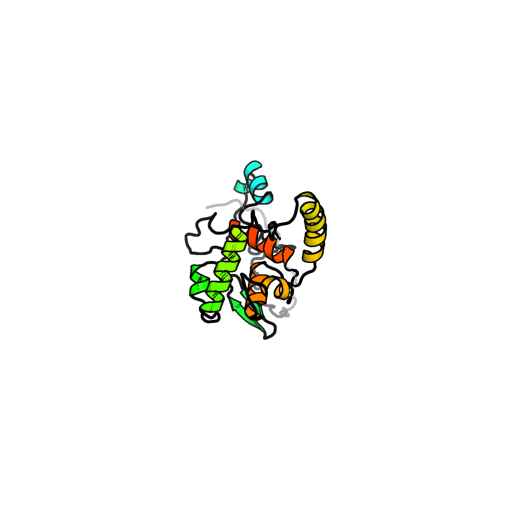1
ATOM 671 O O . PHE A 1 90 ? 19.916 -4.445 -3.477 1.00 86.38 90 PHE A O 1
ATOM 678 N N . ARG A 1 91 ? 18.421 -4.941 -1.860 1.00 88.75 91 ARG A N 1
ATOM 679 C CA . ARG A 1 91 ? 18.664 -6.393 -1.825 1.00 88.75 91 ARG A CA 1
ATOM 680 C C . ARG A 1 91 ? 17.948 -7.180 -2.924 1.00 88.75 91 ARG A C 1
ATOM 682 O O . ARG A 1 91 ? 18.359 -8.300 -3.205 1.00 88.75 91 ARG A O 1
ATOM 689 N N . MET A 1 92 ? 16.933 -6.615 -3.578 1.00 85.81 92 MET A N 1
ATOM 690 C CA . MET A 1 92 ? 16.202 -7.311 -4.643 1.00 85.81 92 MET A CA 1
ATOM 691 C C . MET A 1 92 ? 17.110 -7.634 -5.846 1.00 85.81 92 MET A C 1
ATOM 693 O O . MET A 1 92 ? 17.636 -6.704 -6.468 1.00 85.81 92 MET A O 1
ATOM 697 N N . PRO A 1 93 ? 17.275 -8.913 -6.235 1.00 87.12 93 PRO A N 1
ATOM 698 C CA . PRO A 1 93 ? 18.097 -9.291 -7.388 1.00 87.12 93 PRO A CA 1
ATOM 699 C C . PRO A 1 93 ? 17.394 -9.041 -8.731 1.00 87.12 93 PRO A C 1
ATOM 701 O O . PRO A 1 93 ? 18.041 -8.964 -9.767 1.00 87.12 93 PRO A O 1
ATOM 704 N N . GLN A 1 94 ? 16.066 -8.898 -8.720 1.00 85.25 94 GLN A N 1
ATOM 705 C CA . GLN A 1 94 ? 15.238 -8.763 -9.925 1.00 85.25 94 GLN A CA 1
ATOM 706 C C . GLN A 1 94 ? 15.289 -7.359 -10.551 1.00 85.25 94 GLN A C 1
ATOM 708 O O . GLN A 1 94 ? 14.834 -7.184 -11.680 1.00 85.25 94 GLN A O 1
ATOM 713 N N . LEU A 1 95 ? 15.814 -6.367 -9.823 1.00 85.88 95 LEU A N 1
ATOM 714 C CA . LEU A 1 95 ? 15.938 -4.982 -10.276 1.00 85.88 95 LEU A CA 1
ATOM 715 C C . LEU A 1 95 ? 17.402 -4.635 -10.538 1.00 85.88 95 LEU A C 1
ATOM 717 O O . LEU A 1 95 ? 18.272 -4.894 -9.699 1.00 85.88 95 LEU A O 1
ATOM 721 N N . SER A 1 96 ? 17.665 -3.988 -11.674 1.00 90.00 96 SER A N 1
ATOM 722 C CA . SER A 1 96 ? 19.003 -3.490 -11.983 1.00 90.00 96 SER A CA 1
ATOM 723 C C . SER A 1 96 ? 19.389 -2.327 -11.060 1.00 90.00 96 SER A C 1
ATOM 725 O O . SER A 1 96 ? 18.552 -1.672 -10.436 1.00 90.00 96 SER A O 1
ATOM 727 N N . LEU A 1 97 ? 20.686 -2.032 -10.969 1.00 89.81 97 LEU A N 1
ATOM 728 C CA . LEU A 1 97 ? 21.172 -0.905 -10.169 1.00 89.81 97 LEU A CA 1
ATOM 729 C C . LEU A 1 97 ? 20.651 0.446 -10.693 1.00 89.81 97 LEU A C 1
ATOM 731 O O . LEU A 1 97 ? 20.402 1.355 -9.900 1.00 89.81 97 LEU A O 1
ATOM 735 N N . LEU A 1 98 ? 20.452 0.567 -12.010 1.00 89.00 98 LEU A N 1
ATOM 736 C CA . LEU A 1 98 ? 19.845 1.748 -12.622 1.00 89.00 98 LEU A CA 1
ATOM 737 C C . LEU A 1 98 ? 18.375 1.882 -12.216 1.00 89.00 98 LEU A C 1
ATOM 739 O O . LEU A 1 98 ? 17.986 2.940 -11.727 1.00 89.00 98 LEU A O 1
ATOM 743 N N . ASP A 1 99 ? 17.604 0.798 -12.307 1.00 89.12 99 ASP A N 1
ATOM 744 C CA . ASP A 1 99 ? 16.189 0.765 -11.919 1.00 89.12 99 ASP A CA 1
ATOM 745 C C . ASP A 1 99 ? 15.986 1.206 -10.463 1.00 89.12 99 ASP A C 1
ATOM 747 O O . ASP A 1 99 ? 15.145 2.052 -10.160 1.00 89.12 99 ASP A O 1
ATOM 751 N N . LYS A 1 100 ? 16.831 0.697 -9.557 1.00 88.44 100 LYS A N 1
ATOM 752 C CA . LYS A 1 100 ? 16.825 1.066 -8.133 1.00 88.44 100 LYS A CA 1
ATOM 753 C C . LYS A 1 100 ? 17.072 2.562 -7.922 1.00 88.44 100 LYS A C 1
ATOM 755 O O . LYS A 1 100 ? 16.422 3.183 -7.083 1.00 88.44 100 LYS A O 1
ATOM 760 N N . ARG A 1 101 ? 18.000 3.159 -8.679 1.00 88.75 101 ARG A N 1
ATOM 761 C CA . ARG A 1 101 ? 18.290 4.602 -8.612 1.00 88.75 101 ARG A CA 1
ATOM 762 C C . ARG A 1 101 ? 17.122 5.435 -9.127 1.00 88.75 101 ARG A C 1
ATOM 764 O O . ARG A 1 101 ? 16.779 6.424 -8.486 1.00 88.75 101 ARG A O 1
ATOM 771 N N . LEU A 1 102 ? 16.515 5.045 -10.248 1.00 87.94 102 LEU A N 1
ATOM 772 C CA . LEU A 1 102 ? 15.353 5.743 -10.805 1.00 87.94 102 LEU A CA 1
ATOM 773 C C . LEU A 1 102 ? 14.168 5.702 -9.838 1.00 87.94 102 LEU A C 1
ATOM 775 O O . LEU A 1 102 ? 13.566 6.739 -9.572 1.00 87.94 102 LEU A O 1
ATOM 779 N N . LEU A 1 103 ? 13.907 4.541 -9.234 1.00 87.25 103 LEU A N 1
ATOM 780 C CA . LEU A 1 103 ? 12.838 4.370 -8.256 1.00 87.25 103 LEU A CA 1
ATOM 781 C C . LEU A 1 103 ? 13.058 5.237 -7.006 1.00 87.25 103 LEU A C 1
ATOM 783 O O . LEU A 1 103 ? 12.143 5.920 -6.556 1.00 87.25 103 LEU A O 1
ATOM 787 N N . MET A 1 104 ? 14.290 5.297 -6.490 1.00 88.31 104 MET A N 1
ATOM 788 C CA . MET A 1 104 ? 14.623 6.179 -5.366 1.00 88.31 104 MET A CA 1
ATOM 789 C C . MET A 1 104 ? 14.477 7.666 -5.712 1.00 88.31 104 MET A C 1
ATOM 791 O O . MET A 1 104 ? 13.983 8.430 -4.886 1.00 88.31 104 MET A O 1
ATOM 795 N N . ARG A 1 105 ? 14.874 8.088 -6.922 1.00 85.12 105 ARG A N 1
ATOM 796 C CA . ARG A 1 105 ? 14.660 9.470 -7.390 1.00 85.12 105 ARG A CA 1
ATOM 797 C C . ARG A 1 105 ? 13.175 9.792 -7.505 1.00 85.12 105 ARG A C 1
ATOM 799 O O . ARG A 1 105 ? 12.762 10.877 -7.113 1.00 85.12 105 ARG A O 1
ATOM 806 N N . PHE A 1 106 ? 12.386 8.846 -8.003 1.00 84.88 106 PHE A N 1
ATOM 807 C CA . PHE A 1 106 ? 10.939 8.975 -8.092 1.00 84.88 106 PHE A CA 1
ATOM 808 C C . PHE A 1 106 ? 10.298 9.124 -6.706 1.00 84.88 106 PHE A C 1
ATOM 810 O O . PHE A 1 106 ? 9.574 10.088 -6.478 1.00 84.88 106 PHE A O 1
ATOM 817 N N . PHE A 1 107 ? 10.625 8.250 -5.748 1.00 85.88 107 PHE A N 1
ATOM 818 C CA . PHE A 1 107 ? 10.112 8.348 -4.376 1.00 85.88 107 PHE A CA 1
ATOM 819 C C . PHE A 1 107 ? 10.489 9.659 -3.692 1.00 85.88 107 PHE A C 1
ATOM 821 O O . PHE A 1 107 ? 9.637 10.280 -3.061 1.00 85.88 107 PHE A O 1
ATOM 828 N N . GLN A 1 108 ? 11.740 10.098 -3.843 1.00 84.06 108 GLN A N 1
ATOM 829 C CA . GLN A 1 108 ? 12.192 11.374 -3.296 1.00 84.06 108 GLN A CA 1
ATOM 830 C C . GLN A 1 108 ? 11.394 12.530 -3.900 1.00 84.06 108 GLN A C 1
ATOM 832 O O . GLN A 1 108 ? 10.856 13.356 -3.171 1.00 84.06 108 GLN A O 1
ATOM 837 N N . SER A 1 109 ? 11.217 12.519 -5.223 1.00 82.19 109 SER A N 1
ATOM 838 C CA . SER A 1 109 ? 10.430 13.541 -5.900 1.00 82.19 109 SER A CA 1
ATOM 839 C C . SER A 1 109 ? 8.986 13.582 -5.408 1.00 82.19 109 SER A C 1
ATOM 841 O O . SER A 1 109 ? 8.472 14.679 -5.223 1.00 82.19 109 SER A O 1
ATOM 843 N N . ILE A 1 110 ? 8.349 12.424 -5.165 1.00 82.00 110 ILE A N 1
ATOM 844 C CA . ILE A 1 110 ? 6.982 12.310 -4.617 1.00 82.00 110 ILE A CA 1
ATOM 845 C C . ILE A 1 110 ? 6.881 12.849 -3.179 1.00 82.00 110 ILE A C 1
ATOM 847 O O . ILE A 1 110 ? 5.870 13.437 -2.784 1.00 82.00 110 ILE A O 1
ATOM 851 N N . LEU A 1 111 ? 7.915 12.640 -2.365 1.00 80.44 111 LEU A N 1
ATOM 852 C CA . LEU A 1 111 ? 7.952 13.137 -0.990 1.00 80.44 111 LEU A CA 1
ATOM 853 C C . LEU A 1 111 ? 8.143 14.655 -0.938 1.00 80.44 111 LEU A C 1
ATOM 855 O O . LEU A 1 111 ? 7.426 15.322 -0.191 1.00 80.44 111 LEU A O 1
ATOM 859 N N . ASP A 1 112 ? 9.009 15.189 -1.801 1.00 77.69 112 ASP A N 1
ATOM 860 C CA . ASP A 1 112 ? 9.292 16.626 -1.942 1.00 77.69 112 ASP A CA 1
ATOM 861 C C . ASP A 1 112 ? 8.134 17.396 -2.619 1.00 77.69 112 ASP A C 1
ATOM 863 O O . ASP A 1 112 ? 8.125 18.624 -2.704 1.00 77.69 112 ASP A O 1
ATOM 867 N N . SER A 1 113 ? 7.108 16.674 -3.080 1.00 63.28 113 SER A N 1
ATOM 868 C CA . SER A 1 113 ? 5.965 17.154 -3.866 1.00 63.28 113 SER A CA 1
ATOM 869 C C . SER A 1 113 ? 4.956 18.043 -3.143 1.00 63.28 113 SER A C 1
ATOM 871 O O . SER A 1 113 ? 3.761 17.978 -3.442 1.00 63.28 113 SER A O 1
ATOM 873 N N . ASP A 1 114 ? 5.367 18.897 -2.220 1.00 53.50 114 ASP A N 1
ATOM 874 C CA . ASP A 1 114 ? 4.574 20.109 -1.990 1.00 53.50 114 ASP A CA 1
ATOM 875 C C . ASP A 1 114 ? 4.758 21.098 -3.172 1.00 53.50 114 ASP A C 1
ATOM 877 O O . ASP A 1 114 ? 4.006 22.057 -3.303 1.00 53.50 114 ASP A O 1
ATOM 881 N N . GLN A 1 115 ? 5.673 20.779 -4.110 1.00 46.78 115 GLN A N 1
ATOM 882 C CA . GLN A 1 115 ? 5.975 21.521 -5.342 1.00 46.78 115 GLN A CA 1
ATOM 883 C C . GLN A 1 115 ? 5.609 20.820 -6.675 1.00 46.78 115 GLN A C 1
ATOM 885 O O . GLN A 1 115 ? 5.830 21.412 -7.725 1.00 46.78 115 GLN A O 1
ATOM 890 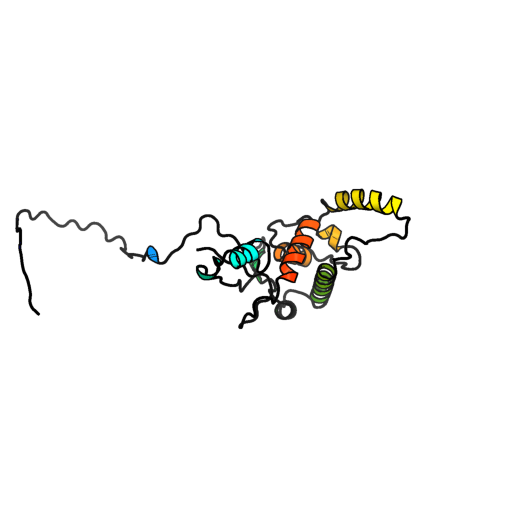N N . LEU A 1 116 ? 5.023 19.607 -6.712 1.00 46.78 116 LEU A N 1
ATOM 891 C CA . LEU A 1 116 ? 4.686 18.923 -7.995 1.00 46.78 116 LEU A CA 1
ATOM 892 C C . LEU A 1 116 ? 3.523 19.550 -8.787 1.00 46.78 116 LEU A C 1
ATOM 894 O O . LEU A 1 116 ? 3.113 19.043 -9.828 1.00 46.78 116 LEU A O 1
ATOM 898 N N . VAL A 1 117 ? 3.019 20.678 -8.306 1.00 46.66 117 VAL A N 1
ATOM 899 C CA . VAL A 1 117 ? 2.150 21.600 -9.039 1.00 46.66 117 VAL A CA 1
ATOM 900 C C . VAL A 1 117 ? 2.969 22.515 -9.970 1.00 46.66 117 VAL A C 1
ATOM 902 O O . VAL A 1 117 ? 2.441 22.999 -10.965 1.00 46.66 117 VAL A O 1
ATOM 905 N N . LEU A 1 118 ? 4.272 22.700 -9.744 1.00 44.28 118 LEU A N 1
ATOM 906 C CA . LEU A 1 118 ? 5.093 23.641 -10.507 1.00 44.28 118 LEU A CA 1
ATOM 907 C C . LEU A 1 118 ? 5.997 22.931 -11.520 1.00 44.28 118 LEU A C 1
ATOM 909 O O . LEU A 1 118 ? 7.222 22.973 -11.454 1.00 44.28 118 LEU A O 1
ATOM 913 N N . ARG A 1 119 ? 5.371 22.339 -12.541 1.00 48.88 119 ARG A N 1
ATOM 914 C CA . ARG A 1 119 ? 5.944 22.393 -13.892 1.00 48.88 119 ARG A CA 1
ATOM 915 C C . ARG A 1 119 ? 5.628 23.789 -14.430 1.00 48.88 119 ARG A C 1
ATOM 917 O O . ARG A 1 119 ? 4.678 23.946 -15.185 1.00 48.88 119 ARG A O 1
ATOM 924 N N . GLU A 1 120 ? 6.360 24.811 -13.996 1.00 38.72 120 GLU A N 1
ATOM 925 C CA . GLU A 1 120 ? 6.231 26.146 -14.590 1.00 38.72 120 GLU A CA 1
ATOM 926 C C . GLU A 1 120 ? 7.000 26.189 -15.920 1.00 38.72 120 GLU A C 1
ATOM 928 O O . GLU A 1 120 ? 8.230 26.107 -15.919 1.00 38.72 120 GLU A O 1
ATOM 933 N N . PRO A 1 121 ? 6.343 26.352 -17.082 1.00 40.94 121 PRO A N 1
ATOM 934 C CA . PRO A 1 121 ? 6.904 27.221 -18.097 1.00 40.94 121 PRO A CA 1
ATOM 935 C C . PRO A 1 121 ? 6.809 28.656 -17.564 1.00 40.94 121 PRO A C 1
ATOM 937 O O . PRO A 1 121 ? 5.758 29.077 -17.088 1.00 40.94 121 PRO A O 1
ATOM 940 N N . VAL A 1 122 ? 7.912 29.396 -17.636 1.00 42.88 122 VAL A N 1
ATOM 941 C CA . VAL A 1 122 ? 8.014 30.812 -17.259 1.00 42.88 122 VAL A CA 1
ATOM 942 C C . VAL A 1 122 ? 7.027 31.638 -18.090 1.00 42.88 122 VAL A C 1
ATOM 944 O O . VAL A 1 122 ? 7.384 32.129 -19.155 1.00 42.88 122 VAL A O 1
ATOM 947 N N . LEU A 1 123 ? 5.776 31.767 -17.647 1.00 44.88 123 LEU A N 1
ATOM 948 C CA . LEU A 1 123 ? 4.753 32.618 -18.254 1.00 44.88 123 LEU A CA 1
ATOM 949 C C . LEU A 1 123 ? 3.800 33.150 -17.172 1.00 44.88 123 LEU A C 1
ATOM 951 O O . LEU A 1 123 ? 3.595 32.531 -16.139 1.00 44.88 123 LEU A O 1
ATOM 955 N N . SER A 1 124 ? 3.259 34.343 -17.418 1.00 49.59 124 SER A N 1
ATOM 956 C CA . SER A 1 124 ? 2.494 35.194 -16.491 1.00 49.59 124 SER A CA 1
ATOM 957 C C . SER A 1 124 ? 1.417 34.489 -15.637 1.00 49.59 124 SER A C 1
ATOM 959 O O . SER A 1 124 ? 0.652 33.652 -16.120 1.00 49.59 124 SER A O 1
ATOM 961 N N . VAL A 1 125 ? 1.304 34.931 -14.376 1.00 56.72 125 VAL A N 1
ATOM 962 C CA . VAL A 1 125 ? 0.455 34.414 -13.278 1.00 56.72 125 VAL A CA 1
ATOM 963 C C . VAL A 1 125 ? -1.019 34.200 -13.666 1.00 56.72 125 VAL A C 1
ATOM 965 O O . VAL A 1 125 ? -1.644 33.243 -13.211 1.00 56.72 125 VAL A O 1
ATOM 968 N N . SER A 1 126 ? -1.582 35.027 -14.551 1.00 53.97 126 SER A N 1
ATOM 969 C CA . SER A 1 126 ? -2.986 34.901 -14.983 1.00 53.97 126 SER A CA 1
ATOM 970 C C . SER A 1 126 ? -3.220 33.766 -15.989 1.00 53.97 126 SER A C 1
ATOM 972 O O . SER A 1 126 ? -4.292 33.166 -16.002 1.00 53.97 126 SER A O 1
ATOM 974 N N . PHE A 1 127 ? -2.220 33.446 -16.816 1.00 55.56 127 PHE A N 1
ATOM 975 C CA . PHE A 1 127 ? -2.264 32.324 -17.761 1.00 55.56 127 PHE A CA 1
ATOM 976 C C . PHE A 1 127 ? -1.945 31.000 -17.053 1.00 55.56 127 PHE A C 1
ATOM 978 O O . PHE A 1 127 ? -2.522 29.969 -17.391 1.00 55.56 127 PHE A O 1
ATOM 985 N N . LEU A 1 128 ? -1.111 31.046 -16.006 1.00 53.56 128 LEU A N 1
ATOM 986 C CA . LEU A 1 128 ? -0.822 29.892 -15.159 1.00 53.56 128 LEU A CA 1
ATOM 987 C C . LEU A 1 128 ? -2.053 29.382 -14.422 1.00 53.56 128 LEU A C 1
ATOM 989 O O . LEU A 1 128 ? -2.243 28.182 -14.420 1.00 53.56 128 LEU A O 1
ATOM 993 N N . LEU A 1 129 ? -2.926 30.221 -13.856 1.00 56.19 129 LEU A N 1
ATOM 994 C CA . LEU A 1 129 ? -4.124 29.714 -13.161 1.00 56.19 129 LEU A CA 1
ATOM 995 C C . LEU A 1 129 ? -5.101 28.986 -14.098 1.00 56.19 129 LEU A C 1
ATOM 997 O O . LEU A 1 129 ? -5.717 27.993 -13.707 1.00 56.19 129 LEU A O 1
ATOM 1001 N N . LEU A 1 130 ? -5.211 29.454 -15.342 1.00 54.53 130 LEU A N 1
ATOM 1002 C CA . LEU A 1 130 ? -6.102 28.880 -16.350 1.00 54.53 130 LEU A CA 1
ATOM 1003 C C . LEU A 1 130 ? -5.500 27.607 -16.967 1.00 54.53 130 LEU A C 1
ATOM 1005 O O . LEU A 1 130 ? -6.202 26.611 -17.122 1.00 54.53 130 LEU A O 1
ATOM 1009 N N . LEU A 1 131 ? -4.184 27.588 -17.212 1.00 52.22 131 LEU A N 1
ATOM 1010 C CA . LEU A 1 131 ? -3.466 26.365 -17.569 1.00 52.22 131 LEU A CA 1
ATOM 1011 C C . LEU A 1 131 ? -3.396 25.373 -16.413 1.00 52.22 131 LEU A C 1
ATOM 1013 O O . LEU A 1 131 ? -3.440 24.185 -16.663 1.00 52.22 131 LEU A O 1
ATOM 1017 N N . HIS A 1 132 ? -3.309 25.807 -15.160 1.00 53.47 132 HIS A N 1
ATOM 1018 C CA . HIS A 1 132 ? -3.221 24.904 -14.018 1.00 53.47 132 HIS A CA 1
ATOM 1019 C C . HIS A 1 132 ? -4.547 24.173 -13.790 1.00 53.47 132 HIS A C 1
ATOM 1021 O O . HIS A 1 132 ? -4.539 22.976 -13.511 1.00 53.47 132 HIS A O 1
ATOM 1027 N N . SER A 1 133 ? -5.688 24.846 -13.992 1.00 47.56 133 SER A N 1
ATOM 1028 C CA . SER A 1 133 ? -6.995 24.177 -13.960 1.00 47.56 133 SER A CA 1
ATOM 1029 C C . SER A 1 133 ? -7.214 23.260 -15.174 1.00 47.56 133 SER A C 1
ATOM 1031 O O . SER A 1 133 ? -7.750 22.166 -15.008 1.00 47.56 133 SER A O 1
ATOM 1033 N N . TYR A 1 134 ? -6.729 23.642 -16.362 1.00 52.41 134 TYR A N 1
ATOM 1034 C CA . TYR A 1 134 ? -6.815 22.833 -17.586 1.00 52.41 134 TYR A CA 1
ATOM 1035 C C . TYR A 1 134 ? -5.853 21.624 -17.580 1.00 52.41 134 TYR A C 1
ATOM 1037 O O . TYR A 1 134 ? -6.220 20.525 -17.978 1.00 52.41 134 TYR A O 1
ATOM 1045 N N . TYR A 1 135 ? -4.642 21.788 -17.046 1.00 54.34 135 TYR A N 1
ATOM 1046 C CA . TYR A 1 135 ? -3.574 20.781 -17.006 1.00 54.34 135 TYR A CA 1
ATOM 1047 C C . TYR A 1 135 ? -3.763 19.768 -15.867 1.00 54.34 135 TYR A C 1
ATOM 1049 O O . TYR A 1 135 ? -3.454 18.590 -16.033 1.00 54.34 135 TYR A O 1
ATOM 1057 N N . ILE A 1 136 ? -4.342 20.176 -14.726 1.00 50.00 136 ILE A N 1
ATOM 1058 C CA . ILE A 1 136 ? -4.809 19.221 -13.703 1.00 50.00 136 ILE A CA 1
ATOM 1059 C C . ILE A 1 136 ? -5.915 18.316 -14.266 1.00 50.00 136 ILE A C 1
ATOM 1061 O O . ILE A 1 136 ? -5.979 17.143 -13.893 1.00 50.00 136 ILE A O 1
ATOM 1065 N N . LEU A 1 137 ? -6.754 18.834 -15.171 1.00 48.81 137 LEU A N 1
ATOM 1066 C CA . LEU A 1 137 ? -7.790 18.049 -15.841 1.00 48.81 137 LEU A CA 1
ATOM 1067 C C . LEU A 1 137 ? -7.194 17.092 -16.891 1.00 48.81 137 LEU A C 1
ATOM 1069 O O . LEU A 1 137 ? -7.640 15.956 -16.988 1.00 48.81 137 LEU A O 1
ATOM 1073 N N . GLU A 1 138 ? -6.138 17.499 -17.603 1.00 51.19 138 GLU A N 1
ATOM 1074 C CA . GLU A 1 138 ? -5.437 16.668 -18.601 1.00 51.19 138 GLU A CA 1
ATOM 1075 C C . GLU A 1 138 ? -4.582 15.536 -17.984 1.00 51.19 138 GLU A C 1
ATOM 1077 O O . GLU A 1 138 ? -4.433 14.474 -18.585 1.00 51.19 138 GLU A O 1
ATOM 1082 N N . ILE A 1 139 ? -4.050 15.720 -16.767 1.00 54.09 139 ILE A N 1
ATOM 1083 C CA . ILE A 1 139 ? -3.277 14.690 -16.037 1.00 54.09 139 ILE A CA 1
ATOM 1084 C C . ILE A 1 139 ? -4.177 13.619 -15.401 1.00 54.09 139 ILE A C 1
ATOM 1086 O O . ILE A 1 139 ? -3.710 12.512 -15.121 1.00 54.09 139 ILE A O 1
ATOM 1090 N N . ALA A 1 140 ? -5.453 13.926 -15.144 1.00 54.06 140 ALA A N 1
ATOM 1091 C CA . ALA A 1 140 ? -6.355 13.028 -14.421 1.00 54.06 140 ALA A CA 1
ATOM 1092 C C . ALA A 1 140 ? -6.493 11.646 -15.094 1.00 54.06 140 ALA A C 1
ATOM 1094 O O . ALA A 1 140 ? -6.584 10.640 -14.383 1.00 54.06 140 ALA A O 1
ATOM 1095 N N . ASP A 1 141 ? -6.384 11.604 -16.426 1.00 60.78 141 ASP A N 1
ATOM 1096 C CA . ASP A 1 141 ? -6.555 10.399 -17.246 1.00 60.78 141 ASP A CA 1
ATOM 1097 C C . ASP A 1 141 ? -5.252 9.907 -17.906 1.00 60.78 141 ASP A C 1
ATOM 1099 O O . ASP A 1 141 ? -5.265 8.975 -18.714 1.00 60.78 141 ASP A O 1
ATOM 1103 N N . GLU A 1 142 ? -4.096 10.496 -17.576 1.00 75.69 142 GLU A N 1
ATOM 1104 C CA . GLU A 1 142 ? -2.826 10.070 -18.164 1.00 75.69 142 GLU A CA 1
ATOM 1105 C C . GLU A 1 142 ? -2.349 8.735 -17.559 1.00 75.69 142 GLU A C 1
ATOM 1107 O O . GLU A 1 142 ? -2.294 8.552 -16.336 1.00 75.69 142 GLU A O 1
ATOM 1112 N N . LEU A 1 143 ? -1.991 7.784 -18.430 1.00 82.31 143 LEU A N 1
ATOM 1113 C CA . LEU A 1 143 ? -1.434 6.486 -18.041 1.00 82.31 143 LEU A CA 1
ATOM 1114 C C . LEU A 1 143 ? -0.127 6.669 -17.259 1.00 82.31 143 LEU A C 1
ATOM 1116 O O . LEU A 1 143 ? 0.714 7.499 -17.616 1.00 82.31 143 LEU A O 1
ATOM 1120 N N . LEU A 1 144 ? 0.080 5.848 -16.225 1.00 82.94 144 LEU A N 1
ATOM 1121 C CA . LEU A 1 144 ? 1.291 5.882 -15.401 1.00 82.94 144 LEU A CA 1
ATOM 1122 C C . LEU A 1 144 ? 2.573 5.760 -16.241 1.00 82.94 144 LEU A C 1
ATOM 1124 O O . LEU A 1 144 ? 3.530 6.497 -16.014 1.00 82.94 144 LEU A O 1
ATOM 1128 N N . SER A 1 145 ? 2.585 4.879 -17.242 1.00 83.25 145 SER A N 1
ATOM 1129 C CA . SER A 1 145 ? 3.700 4.719 -18.182 1.00 83.25 145 SER A CA 1
ATOM 1130 C C . SER A 1 145 ? 4.053 6.020 -18.920 1.00 83.25 145 SER A C 1
ATOM 1132 O O . SER A 1 145 ? 5.229 6.371 -19.037 1.00 83.25 145 SER A O 1
ATOM 1134 N N . LYS A 1 146 ? 3.045 6.788 -19.352 1.00 82.75 146 LYS A N 1
ATOM 1135 C CA . LYS A 1 146 ? 3.228 8.077 -20.035 1.00 82.75 146 LYS A CA 1
ATOM 1136 C C . LYS A 1 146 ? 3.684 9.181 -19.078 1.00 82.75 146 LYS A C 1
ATOM 1138 O O . LYS A 1 146 ? 4.528 9.984 -19.458 1.00 82.75 146 LYS A O 1
ATOM 1143 N N . TYR A 1 147 ? 3.218 9.167 -17.829 1.00 81.56 147 TYR A N 1
ATOM 1144 C CA . TYR A 1 147 ? 3.663 10.096 -16.784 1.00 81.56 147 TYR A CA 1
ATOM 1145 C C . TYR A 1 147 ? 5.123 9.873 -16.350 1.00 81.56 147 TYR A C 1
ATOM 1147 O O . TYR A 1 147 ? 5.830 10.818 -16.004 1.00 81.56 147 TYR A O 1
ATOM 1155 N N . LEU A 1 148 ? 5.596 8.624 -16.368 1.00 83.44 148 LEU A N 1
ATOM 1156 C CA . LEU A 1 148 ? 6.946 8.258 -15.928 1.00 83.44 148 LEU A CA 1
ATOM 1157 C C . LEU A 1 148 ? 8.023 8.366 -17.024 1.00 83.44 148 LEU A C 1
ATOM 1159 O O . LEU A 1 148 ? 9.218 8.393 -16.714 1.00 83.44 148 LEU A O 1
ATOM 1163 N N . CYS A 1 149 ? 7.618 8.421 -18.294 1.00 80.25 149 CYS A N 1
ATOM 1164 C CA . CYS A 1 149 ? 8.521 8.487 -19.443 1.00 80.25 149 CYS A CA 1
ATOM 1165 C C . CYS A 1 149 ? 9.329 9.804 -19.558 1.00 80.25 149 CYS A C 1
ATOM 1167 O O . CYS A 1 149 ? 10.495 9.741 -19.955 1.00 80.25 149 CYS A O 1
ATOM 1169 N N . PRO A 1 150 ? 8.784 10.996 -19.245 1.00 76.12 150 PRO A N 1
ATOM 1170 C CA . PRO A 1 150 ? 9.532 12.247 -19.308 1.00 76.12 150 PRO A CA 1
ATOM 1171 C C . PRO A 1 150 ? 10.661 12.322 -18.268 1.00 76.12 150 PRO A C 1
ATOM 1173 O O . PRO A 1 150 ? 10.637 11.674 -17.214 1.00 76.12 150 PRO A O 1
ATOM 1176 N N . LEU A 1 151 ? 11.656 13.176 -18.532 1.00 64.38 151 LEU A N 1
ATOM 1177 C CA . LEU A 1 151 ? 12.597 13.606 -17.493 1.00 64.38 151 LEU A CA 1
ATOM 1178 C C . LEU A 1 151 ? 11.811 14.270 -16.343 1.00 64.38 151 LEU A C 1
ATOM 1180 O O . LEU A 1 151 ? 10.872 15.018 -16.619 1.00 64.38 151 LEU A O 1
ATOM 1184 N N . PRO A 1 152 ? 12.180 14.038 -15.070 1.00 64.88 152 PRO A N 1
ATOM 1185 C CA . PRO A 1 152 ? 13.464 13.516 -14.585 1.00 64.88 152 PRO A CA 1
ATOM 1186 C C . PRO A 1 152 ? 13.524 11.996 -14.351 1.00 64.88 152 PRO A C 1
ATOM 1188 O O . PRO A 1 152 ? 14.584 11.497 -13.961 1.00 64.88 152 PRO A O 1
ATOM 1191 N N . TYR A 1 153 ? 12.419 11.269 -14.542 1.00 75.31 153 TYR A N 1
ATOM 1192 C CA . TYR A 1 153 ? 12.317 9.856 -14.162 1.00 75.31 153 TYR A CA 1
ATOM 1193 C C . TYR A 1 153 ? 12.782 8.926 -15.278 1.00 75.31 153 TYR A C 1
ATOM 1195 O O . TYR A 1 153 ? 13.523 7.988 -15.000 1.00 75.31 153 TYR A O 1
ATOM 1203 N N . SER A 1 154 ? 12.403 9.209 -16.531 1.00 79.81 154 SER A N 1
ATOM 1204 C CA . SER A 1 154 ? 12.791 8.420 -17.711 1.00 79.81 154 SER A CA 1
ATOM 1205 C C . SER A 1 154 ? 12.587 6.904 -17.535 1.00 79.81 154 SER A C 1
ATOM 1207 O O . SER A 1 154 ? 13.380 6.103 -18.039 1.00 79.81 154 SER A O 1
ATOM 1209 N N . ILE A 1 155 ? 11.561 6.492 -16.782 1.00 82.44 155 ILE A N 1
ATOM 1210 C CA . ILE A 1 155 ? 11.302 5.079 -16.492 1.00 82.44 155 ILE A CA 1
ATOM 1211 C C . ILE A 1 155 ? 10.535 4.498 -17.676 1.00 82.44 155 ILE A C 1
ATOM 1213 O O . ILE A 1 155 ? 9.345 4.739 -17.840 1.00 82.44 155 ILE A O 1
ATOM 1217 N N . THR A 1 156 ? 11.230 3.717 -18.498 1.00 81.56 156 THR A N 1
ATOM 1218 C CA . THR A 1 156 ? 10.664 3.047 -19.681 1.00 81.56 156 THR A CA 1
ATOM 1219 C C . THR A 1 156 ? 10.419 1.556 -19.459 1.00 81.56 156 THR A C 1
ATOM 1221 O O . THR A 1 156 ? 9.784 0.898 -20.278 1.00 81.56 156 THR A O 1
ATOM 1224 N N . ASN A 1 157 ? 10.926 1.000 -18.355 1.00 85.31 157 ASN A N 1
ATOM 1225 C CA . ASN A 1 157 ? 10.817 -0.422 -18.062 1.00 85.31 157 ASN A CA 1
ATOM 1226 C C . ASN A 1 157 ? 9.396 -0.760 -17.568 1.00 85.31 157 ASN A C 1
ATOM 1228 O O . ASN A 1 157 ? 9.033 -0.334 -16.467 1.00 85.31 157 ASN A O 1
ATOM 1232 N N . PRO A 1 158 ? 8.612 -1.576 -18.299 1.00 82.50 158 PRO A N 1
ATOM 1233 C CA . PRO A 1 158 ? 7.241 -1.909 -17.906 1.00 82.50 158 PRO A CA 1
ATOM 1234 C C . PRO A 1 158 ? 7.183 -2.664 -16.570 1.00 82.50 158 PRO A C 1
ATOM 1236 O O . PRO A 1 158 ? 6.231 -2.518 -15.808 1.00 82.50 158 PRO A O 1
ATOM 1239 N N . LYS A 1 159 ? 8.242 -3.409 -16.213 1.00 83.75 159 LYS A N 1
ATOM 1240 C CA . LYS A 1 159 ? 8.334 -4.071 -14.902 1.00 83.75 159 LYS A CA 1
ATOM 1241 C C . LYS A 1 159 ? 8.373 -3.055 -13.764 1.00 83.75 159 LYS A C 1
ATOM 1243 O O . LYS A 1 159 ? 7.791 -3.303 -12.715 1.00 83.75 159 LYS A O 1
ATOM 1248 N N . LEU A 1 160 ? 9.039 -1.915 -13.961 1.00 84.88 160 LEU A N 1
ATOM 1249 C CA . LEU A 1 160 ? 9.076 -0.853 -12.957 1.00 84.88 160 LEU A CA 1
ATOM 1250 C C . LEU A 1 160 ? 7.740 -0.132 -12.831 1.00 84.88 160 LEU A C 1
ATOM 1252 O O . LEU A 1 160 ? 7.333 0.160 -11.712 1.00 84.88 160 LEU A O 1
ATOM 1256 N N . VAL A 1 161 ? 7.052 0.118 -13.946 1.00 86.62 161 VAL A N 1
ATOM 1257 C CA . VAL A 1 161 ? 5.705 0.709 -13.942 1.00 86.62 161 VAL A CA 1
ATOM 1258 C C . VAL A 1 161 ? 4.746 -0.177 -13.142 1.00 86.62 161 VAL A C 1
ATOM 1260 O O . VAL A 1 161 ? 4.077 0.309 -12.231 1.00 86.62 161 VAL A O 1
ATOM 1263 N N . SER A 1 162 ? 4.777 -1.491 -13.387 1.00 85.69 162 SER A N 1
ATOM 1264 C CA . SER A 1 162 ? 3.995 -2.478 -12.634 1.00 85.69 162 SER A CA 1
ATOM 1265 C C . SER A 1 162 ? 4.358 -2.502 -11.143 1.00 85.69 162 SER A C 1
ATOM 1267 O O . SER A 1 162 ? 3.471 -2.450 -10.294 1.00 85.69 162 SER A O 1
ATOM 1269 N N . VAL A 1 163 ? 5.653 -2.489 -10.795 1.00 86.12 163 VAL A N 1
ATOM 1270 C CA . VAL A 1 163 ? 6.107 -2.401 -9.393 1.00 86.12 163 VAL A CA 1
ATOM 1271 C C . VAL A 1 163 ? 5.607 -1.121 -8.719 1.00 86.12 163 VAL A C 1
ATOM 1273 O O . VAL A 1 163 ? 5.155 -1.177 -7.581 1.00 86.12 163 VAL A O 1
ATOM 1276 N N . ILE A 1 164 ? 5.644 0.025 -9.402 1.00 86.94 164 ILE A N 1
ATOM 1277 C CA . ILE A 1 164 ? 5.151 1.304 -8.868 1.00 86.94 164 ILE A CA 1
ATOM 1278 C C . ILE A 1 164 ? 3.632 1.261 -8.649 1.00 86.94 164 ILE A C 1
ATOM 1280 O O . ILE A 1 164 ? 3.161 1.663 -7.584 1.00 86.94 164 ILE A O 1
ATOM 1284 N N . GLY A 1 165 ? 2.869 0.747 -9.618 1.00 85.50 165 GLY A N 1
ATOM 1285 C CA . GLY A 1 165 ? 1.419 0.570 -9.485 1.00 85.50 165 GLY A CA 1
ATOM 1286 C C . GLY A 1 165 ? 1.053 -0.354 -8.320 1.00 85.50 165 GLY A C 1
ATOM 1287 O O . GLY A 1 165 ? 0.172 -0.040 -7.516 1.00 85.50 165 GLY A O 1
ATOM 1288 N N . ALA A 1 166 ? 1.802 -1.442 -8.161 1.00 85.50 166 ALA A N 1
ATOM 1289 C CA . ALA A 1 166 ? 1.600 -2.411 -7.094 1.00 85.50 166 ALA A CA 1
ATOM 1290 C C . ALA A 1 166 ? 1.981 -1.877 -5.712 1.00 85.50 166 ALA A C 1
ATOM 1292 O O . ALA A 1 166 ? 1.260 -2.106 -4.744 1.00 85.50 166 ALA A O 1
ATOM 1293 N N . LEU A 1 167 ? 3.068 -1.105 -5.617 1.00 84.62 167 LEU A N 1
ATOM 1294 C CA . LEU A 1 167 ? 3.440 -0.396 -4.391 1.00 84.62 167 LEU A CA 1
ATOM 1295 C C . LEU A 1 167 ? 2.380 0.631 -3.980 1.00 84.62 167 LEU A C 1
ATOM 1297 O O . LEU A 1 167 ? 2.203 0.872 -2.791 1.00 84.62 167 LEU A O 1
ATOM 1301 N N . ALA A 1 168 ? 1.640 1.200 -4.934 1.00 85.25 168 ALA A N 1
ATOM 1302 C CA . ALA A 1 168 ? 0.485 2.051 -4.657 1.00 85.25 168 ALA A CA 1
ATOM 1303 C C . ALA A 1 168 ? -0.803 1.267 -4.321 1.00 85.25 168 ALA A C 1
ATOM 1305 O O . ALA A 1 168 ? -1.847 1.886 -4.086 1.00 85.25 168 ALA A O 1
ATOM 1306 N N . LEU A 1 169 ? -0.741 -0.071 -4.268 1.00 82.50 169 LEU A N 1
ATOM 1307 C CA . LEU A 1 169 ? -1.865 -0.981 -4.022 1.00 82.50 169 LEU A CA 1
ATOM 1308 C C . LEU A 1 169 ? -3.002 -0.810 -5.045 1.00 82.50 169 LEU A C 1
ATOM 1310 O O . LEU A 1 169 ? -4.184 -0.812 -4.690 1.00 82.50 169 LEU A O 1
ATOM 1314 N N . LEU A 1 170 ? -2.657 -0.610 -6.322 1.00 80.56 170 LEU A N 1
ATOM 1315 C CA . LEU A 1 170 ? -3.612 -0.679 -7.428 1.00 80.56 170 LEU A CA 1
ATOM 1316 C C . LEU A 1 170 ? -3.467 -2.025 -8.145 1.00 80.56 170 LEU A C 1
ATOM 1318 O O . LEU A 1 170 ? -2.368 -2.422 -8.516 1.00 80.56 170 LEU A O 1
ATOM 1322 N N . ALA A 1 171 ? -4.595 -2.709 -8.345 1.00 66.19 171 ALA A N 1
ATOM 1323 C CA . ALA A 1 171 ? -4.659 -4.023 -8.990 1.00 66.19 171 ALA A CA 1
ATOM 1324 C C . ALA A 1 171 ? -4.659 -3.962 -10.531 1.00 66.19 171 ALA A C 1
ATOM 1326 O O . ALA A 1 171 ? -4.684 -4.997 -11.187 1.00 66.19 171 ALA A O 1
ATOM 1327 N N . GLN A 1 172 ? -4.681 -2.762 -11.113 1.00 68.88 172 GLN A N 1
ATOM 1328 C CA . GLN A 1 172 ? -4.792 -2.562 -12.557 1.00 68.88 172 GLN A CA 1
ATOM 1329 C C . GLN A 1 172 ? -3.410 -2.624 -13.223 1.00 68.88 172 GLN A C 1
ATOM 1331 O O . GLN A 1 172 ? -2.455 -2.073 -12.682 1.00 68.88 172 GLN A O 1
ATOM 1336 N N . GLU A 1 173 ? -3.310 -3.266 -14.395 1.00 66.56 173 GLU A N 1
ATOM 1337 C CA . GLU A 1 173 ? -2.038 -3.418 -15.129 1.00 66.56 173 GLU A CA 1
ATOM 1338 C C . GLU A 1 173 ? -1.441 -2.072 -15.569 1.00 66.56 173 GLU A C 1
ATOM 1340 O O . GLU A 1 173 ? -0.230 -1.891 -15.500 1.00 66.56 173 GLU A O 1
ATOM 1345 N N . GLU A 1 174 ? -2.288 -1.103 -15.926 1.00 72.00 174 GLU A N 1
ATOM 1346 C CA . GLU A 1 174 ? -1.893 0.277 -16.231 1.00 72.00 174 GLU A CA 1
ATOM 1347 C C . GLU A 1 174 ? -2.835 1.254 -15.506 1.00 72.00 174 GLU A C 1
ATOM 1349 O O . GLU A 1 174 ? -3.907 1.595 -16.016 1.00 72.00 174 GLU A O 1
ATOM 1354 N N . PRO A 1 175 ? -2.494 1.672 -14.278 1.00 78.94 175 PRO A N 1
ATOM 1355 C CA . PRO A 1 175 ? -3.290 2.640 -13.536 1.00 78.94 175 PRO A CA 1
ATOM 1356 C C . PRO A 1 175 ? -3.075 4.069 -14.056 1.00 78.94 175 PRO A C 1
ATOM 1358 O O . PRO A 1 175 ? -2.024 4.399 -14.611 1.00 78.94 175 PRO A O 1
ATOM 1361 N N . SER A 1 176 ? -4.040 4.958 -13.809 1.00 83.69 176 SER A N 1
ATOM 1362 C CA . SER A 1 176 ? -3.825 6.393 -14.017 1.00 83.69 176 SER A CA 1
ATOM 1363 C C . SER A 1 176 ? -2.761 6.927 -13.052 1.00 83.69 176 SER A C 1
ATOM 1365 O O . SER A 1 176 ? -2.637 6.486 -11.903 1.00 83.69 176 SER A O 1
ATOM 1367 N N . ALA A 1 177 ? -1.955 7.879 -13.517 1.00 83.31 177 ALA A N 1
ATOM 1368 C CA . ALA A 1 177 ? -0.778 8.343 -12.789 1.00 83.31 177 ALA A CA 1
ATOM 1369 C C . ALA A 1 177 ? -1.129 9.032 -11.459 1.00 83.31 177 ALA A C 1
ATOM 1371 O O . ALA A 1 177 ? -0.489 8.812 -10.429 1.00 83.31 177 ALA A O 1
ATOM 1372 N N . LEU A 1 178 ? -2.177 9.854 -11.463 1.00 82.50 178 LEU A N 1
ATOM 1373 C CA . LEU A 1 178 ? -2.559 10.689 -10.328 1.00 82.50 178 LEU A CA 1
ATOM 1374 C C . LEU A 1 178 ? -2.947 9.902 -9.056 1.00 82.50 178 LEU A C 1
ATOM 1376 O O . LEU A 1 178 ? -2.409 10.221 -7.988 1.00 82.50 178 LEU A O 1
ATOM 1380 N N . PRO A 1 179 ? -3.841 8.889 -9.092 1.00 83.56 179 PRO A N 1
ATOM 1381 C CA . PRO A 1 179 ? -4.153 8.103 -7.899 1.00 83.56 179 PRO A CA 1
ATOM 1382 C C . PRO A 1 179 ? -2.947 7.315 -7.391 1.00 83.56 179 PRO A C 1
ATOM 1384 O O . PRO A 1 179 ? -2.786 7.199 -6.177 1.00 83.56 179 PRO A O 1
ATOM 1387 N N . VAL A 1 180 ? -2.077 6.832 -8.284 1.00 86.31 180 VAL A N 1
ATOM 1388 C CA . VAL A 1 180 ? -0.836 6.140 -7.910 1.00 86.31 180 VAL A CA 1
ATOM 1389 C C . VAL A 1 180 ? 0.074 7.075 -7.128 1.00 86.31 180 VAL A C 1
ATOM 1391 O O . VAL A 1 180 ? 0.461 6.748 -6.011 1.00 86.31 180 VAL A O 1
ATOM 1394 N N . VAL A 1 181 ? 0.363 8.262 -7.668 1.0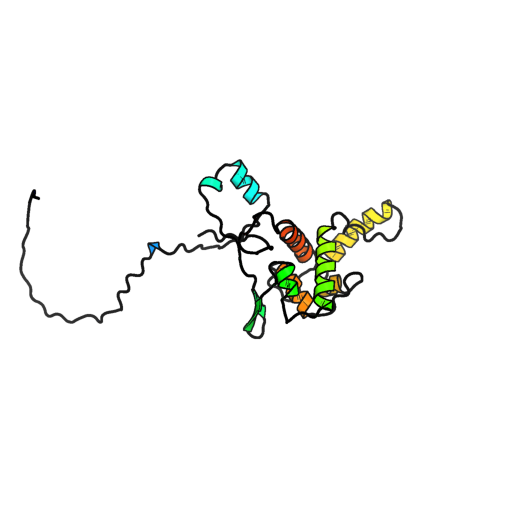0 85.94 181 VAL A N 1
ATOM 1395 C CA . VAL A 1 181 ? 1.237 9.248 -7.017 1.00 85.94 181 VAL A CA 1
ATOM 1396 C C . VAL A 1 181 ? 0.655 9.702 -5.681 1.00 85.94 181 VAL A C 1
ATOM 1398 O O . VAL A 1 181 ? 1.381 9.752 -4.690 1.00 85.94 181 VAL A O 1
ATOM 1401 N N . ARG A 1 182 ? -0.653 9.987 -5.612 1.00 84.69 182 ARG A N 1
ATOM 1402 C CA . ARG A 1 182 ? -1.315 10.388 -4.358 1.00 84.69 182 ARG A CA 1
ATOM 1403 C C . ARG A 1 182 ? -1.239 9.298 -3.300 1.00 84.69 182 ARG A C 1
ATOM 1405 O O . ARG A 1 182 ? -0.843 9.587 -2.174 1.00 84.69 182 ARG A O 1
ATOM 1412 N N . ARG A 1 183 ? -1.594 8.058 -3.654 1.00 85.81 183 ARG A N 1
ATOM 1413 C CA . ARG A 1 183 ? -1.514 6.931 -2.719 1.00 85.81 183 ARG A CA 1
ATOM 1414 C C . ARG A 1 183 ? -0.083 6.728 -2.274 1.00 85.81 183 ARG A C 1
ATOM 1416 O O . ARG A 1 183 ? 0.166 6.745 -1.079 1.00 85.81 183 ARG A O 1
ATOM 1423 N N . LEU A 1 184 ? 0.857 6.634 -3.207 1.00 86.81 184 LEU A N 1
ATOM 1424 C CA . LEU A 1 184 ? 2.264 6.429 -2.900 1.00 86.81 184 LEU A CA 1
ATOM 1425 C C . LEU A 1 184 ? 2.827 7.554 -2.017 1.00 86.81 184 LEU A C 1
ATOM 1427 O O . LEU A 1 184 ? 3.545 7.256 -1.072 1.00 86.81 184 LEU A O 1
ATOM 1431 N N . LYS A 1 185 ? 2.441 8.821 -2.229 1.00 86.31 185 LYS A N 1
ATOM 1432 C CA . LYS A 1 185 ? 2.799 9.941 -1.337 1.00 86.31 185 LYS A CA 1
ATOM 1433 C C . LYS A 1 185 ? 2.307 9.702 0.087 1.00 86.31 185 LYS A C 1
ATOM 1435 O O . LYS A 1 185 ? 3.081 9.875 1.027 1.00 86.31 185 LYS A O 1
ATOM 1440 N N . THR A 1 186 ? 1.050 9.290 0.248 1.00 83.56 186 THR A N 1
ATOM 1441 C CA . THR A 1 186 ? 0.507 8.915 1.557 1.00 83.56 186 THR A CA 1
ATOM 1442 C C . THR A 1 186 ? 1.307 7.756 2.141 1.00 83.56 186 THR A C 1
ATOM 1444 O O . THR A 1 186 ? 1.898 7.922 3.199 1.00 83.56 186 THR A O 1
ATOM 1447 N N . LEU A 1 187 ? 1.434 6.635 1.422 1.00 83.06 187 LEU A N 1
ATOM 1448 C CA . LEU A 1 187 ? 2.125 5.435 1.903 1.00 83.06 187 LEU A CA 1
ATOM 1449 C C . LEU A 1 187 ? 3.585 5.716 2.296 1.00 83.06 187 LEU A C 1
ATOM 1451 O O . LEU A 1 187 ? 4.028 5.236 3.332 1.00 83.06 187 LEU A O 1
ATOM 1455 N N . LEU A 1 188 ? 4.320 6.520 1.520 1.00 83.38 188 LEU A N 1
ATOM 1456 C CA . LEU A 1 188 ? 5.707 6.890 1.818 1.00 83.38 188 LEU A CA 1
ATOM 1457 C C . LEU A 1 188 ? 5.822 7.768 3.079 1.00 83.38 188 LEU A C 1
ATOM 1459 O O . LEU A 1 188 ? 6.787 7.625 3.826 1.00 83.38 188 LEU A O 1
ATOM 1463 N N . ARG A 1 189 ? 4.845 8.646 3.354 1.00 82.44 189 ARG A N 1
ATOM 1464 C CA . ARG A 1 189 ? 4.793 9.455 4.590 1.00 82.44 189 ARG A CA 1
ATOM 1465 C C . ARG A 1 189 ? 4.479 8.625 5.839 1.00 82.44 189 ARG A C 1
ATOM 1467 O O . ARG A 1 189 ? 4.774 9.071 6.950 1.00 82.44 189 ARG A O 1
ATOM 1474 N N . GLU A 1 190 ? 3.908 7.436 5.658 1.00 76.50 190 GLU A N 1
ATOM 1475 C CA . GLU A 1 190 ? 3.600 6.492 6.737 1.00 76.50 190 GLU A CA 1
ATOM 1476 C C . GLU A 1 190 ? 4.795 5.667 7.204 1.00 76.50 190 GLU A C 1
ATOM 1478 O O . GLU A 1 190 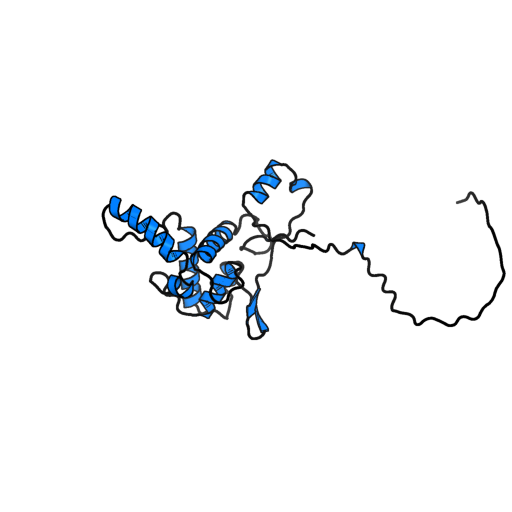? 4.805 5.133 8.319 1.00 76.50 190 GLU A O 1
ATOM 1483 N N . ILE A 1 191 ? 5.814 5.574 6.356 1.00 74.25 191 ILE A N 1
ATOM 1484 C CA . ILE A 1 191 ? 6.998 4.766 6.598 1.00 74.25 191 ILE A CA 1
ATOM 1485 C C . ILE A 1 191 ? 7.719 5.228 7.869 1.00 74.25 191 ILE A C 1
ATOM 1487 O O . ILE A 1 191 ? 8.080 6.393 8.010 1.00 74.25 191 ILE A O 1
ATOM 1491 N N . GLY A 1 192 ? 7.980 4.290 8.784 1.00 63.16 192 GLY A N 1
ATOM 1492 C CA . GLY A 1 192 ? 8.833 4.520 9.952 1.00 63.16 192 GLY A CA 1
ATOM 1493 C C . GLY A 1 192 ? 8.168 5.215 11.146 1.00 63.16 192 GLY A C 1
ATOM 1494 O O . GLY A 1 192 ? 8.868 5.506 12.112 1.00 63.16 192 GLY A O 1
ATOM 1495 N N . ARG A 1 193 ? 6.843 5.463 11.141 1.00 64.44 193 ARG A N 1
ATOM 1496 C CA . ARG A 1 193 ? 6.145 6.002 12.334 1.00 64.44 193 ARG A CA 1
ATOM 1497 C C . ARG A 1 193 ? 6.148 5.022 13.506 1.00 64.44 193 ARG A C 1
ATOM 1499 O O . ARG A 1 193 ? 6.331 5.441 14.643 1.00 64.44 193 ARG A O 1
ATOM 1506 N N . GLN A 1 194 ? 5.878 3.751 13.236 1.00 54.59 194 GLN A N 1
ATOM 1507 C CA . GLN A 1 194 ? 5.931 2.703 14.247 1.00 54.59 194 GLN A CA 1
ATOM 1508 C C . GLN A 1 194 ? 7.290 2.017 14.109 1.00 54.59 194 GLN A C 1
ATOM 1510 O O . GLN A 1 194 ? 7.552 1.454 13.043 1.00 54.59 194 GLN A O 1
ATOM 1515 N N . PRO A 1 195 ? 8.181 2.097 15.114 1.00 46.38 195 PRO A N 1
ATOM 1516 C CA . PRO A 1 195 ? 9.451 1.398 15.064 1.00 46.38 195 PRO A CA 1
ATOM 1517 C C . PRO A 1 195 ? 9.154 -0.098 15.114 1.00 46.38 195 PRO A C 1
ATOM 1519 O O . PRO A 1 195 ? 8.930 -0.679 16.172 1.00 46.38 195 PRO A O 1
ATOM 1522 N N . SER A 1 196 ? 9.126 -0.735 13.947 1.00 46.62 196 SER A N 1
ATOM 1523 C CA . SER A 1 196 ? 9.184 -2.180 13.870 1.00 46.62 196 SER A CA 1
ATOM 1524 C C . SER A 1 196 ? 10.531 -2.587 14.470 1.00 46.62 196 SER A C 1
ATOM 1526 O O . SER A 1 196 ? 11.580 -2.338 13.874 1.00 46.62 196 SER A O 1
ATOM 1528 N N . THR A 1 197 ? 10.530 -3.231 15.633 1.00 43.03 197 THR A N 1
ATOM 1529 C CA . THR A 1 197 ? 11.711 -3.931 16.167 1.00 43.03 197 THR A CA 1
ATOM 1530 C C . THR A 1 197 ? 12.234 -5.000 15.195 1.00 43.03 197 THR A C 1
ATOM 1532 O O . THR A 1 197 ? 13.362 -5.461 15.338 1.00 43.03 197 THR A O 1
ATOM 1535 N N . MET A 1 198 ? 11.471 -5.322 14.142 1.00 38.12 198 MET A N 1
ATOM 1536 C CA . MET A 1 198 ? 11.922 -6.028 12.945 1.00 38.12 198 MET A CA 1
ATOM 1537 C C . MET A 1 198 ? 11.525 -5.249 11.678 1.00 38.12 198 MET A C 1
ATOM 1539 O O . MET A 1 198 ? 10.388 -5.322 11.235 1.00 38.12 198 MET A O 1
ATOM 1543 N N . VAL A 1 199 ? 12.473 -4.475 11.142 1.00 44.97 199 VAL A N 1
ATOM 1544 C CA . VAL A 1 199 ? 12.584 -3.939 9.766 1.00 44.97 199 VAL A CA 1
ATOM 1545 C C . VAL A 1 199 ? 11.360 -4.162 8.844 1.00 44.97 199 VAL A C 1
ATOM 1547 O O . VAL A 1 199 ? 11.351 -5.088 8.042 1.00 44.97 199 VAL A O 1
ATOM 1550 N N . SER A 1 200 ? 10.364 -3.273 8.891 1.00 40.00 200 SER A N 1
ATOM 1551 C CA . SER A 1 200 ? 9.347 -3.093 7.839 1.00 40.00 200 SER A CA 1
ATOM 1552 C C . SER A 1 200 ? 8.960 -1.612 7.768 1.00 40.00 200 SER A C 1
ATOM 1554 O O . SER A 1 200 ? 8.712 -0.965 8.784 1.00 40.00 200 SER A O 1
ATOM 1556 N N . ALA A 1 201 ? 9.001 -1.036 6.568 1.00 47.56 201 ALA A N 1
ATOM 1557 C CA . ALA A 1 201 ? 8.997 0.399 6.312 1.00 47.56 201 ALA A CA 1
ATOM 1558 C C . ALA A 1 201 ? 8.143 0.724 5.065 1.00 47.56 201 ALA A C 1
ATOM 1560 O O . ALA A 1 201 ? 8.645 1.322 4.121 1.00 47.56 201 ALA A O 1
ATOM 1561 N N . LEU A 1 202 ? 6.881 0.280 5.052 1.00 42.75 202 LEU A N 1
ATOM 1562 C CA . LEU A 1 202 ? 5.758 0.662 4.168 1.00 42.75 202 LEU A CA 1
ATOM 1563 C C . LEU A 1 202 ? 4.458 0.252 4.887 1.00 42.75 202 LEU A C 1
ATOM 1565 O O . LEU A 1 202 ? 4.515 -0.572 5.798 1.00 42.75 202 LEU A O 1
ATOM 1569 N N . PRO A 1 203 ? 3.327 0.928 4.622 1.00 39.72 203 PRO A N 1
ATOM 1570 C CA . PRO A 1 203 ? 2.325 1.240 5.629 1.00 39.72 203 PRO A CA 1
ATOM 1571 C C . PRO A 1 203 ? 1.780 0.004 6.312 1.00 39.72 203 PRO A C 1
ATOM 1573 O O . PRO A 1 203 ? 1.427 -0.985 5.668 1.00 39.72 203 PRO A O 1
ATOM 1576 N N . ALA A 1 204 ? 1.684 0.138 7.636 1.00 37.94 204 ALA A N 1
ATOM 1577 C CA . ALA A 1 204 ? 0.880 -0.719 8.477 1.00 37.94 204 ALA A CA 1
ATOM 1578 C C . ALA A 1 204 ? -0.437 -0.981 7.760 1.00 37.94 204 ALA A C 1
ATOM 1580 O O . ALA A 1 204 ? -1.107 -0.037 7.342 1.00 37.94 204 ALA A O 1
ATOM 1581 N N . ALA A 1 205 ? -0.775 -2.247 7.599 1.00 42.16 205 ALA A N 1
ATOM 1582 C CA . ALA A 1 205 ? -2.137 -2.605 7.344 1.00 42.16 205 ALA A CA 1
ATOM 1583 C C . ALA A 1 205 ? -2.576 -3.589 8.397 1.00 42.16 205 ALA A C 1
ATOM 1585 O O . ALA A 1 205 ? -1.883 -4.546 8.722 1.00 42.16 205 ALA A O 1
ATOM 1586 N N . L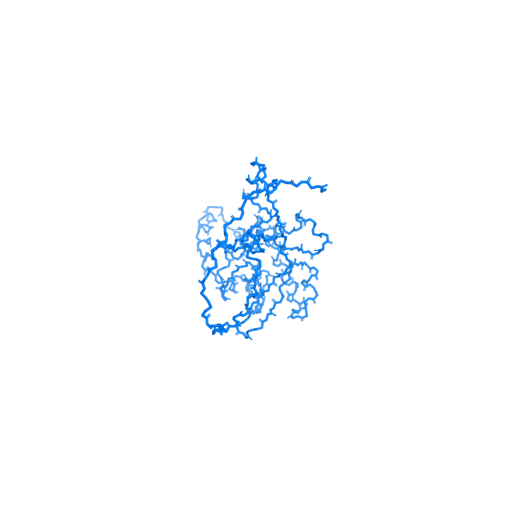EU A 1 206 ? -3.732 -3.268 8.936 1.00 43.34 206 LEU A N 1
ATOM 1587 C CA . LEU A 1 206 ? -4.312 -3.890 10.096 1.00 43.34 206 LEU A CA 1
ATOM 1588 C C . LEU A 1 206 ? -5.463 -4.722 9.569 1.00 43.34 206 LEU A C 1
ATOM 1590 O O . LEU A 1 206 ? -6.382 -4.162 8.984 1.00 43.34 206 LEU A O 1
ATOM 1594 N N . LEU A 1 207 ? -5.400 -6.037 9.724 1.00 30.33 207 LEU A N 1
ATOM 1595 C CA . LEU A 1 207 ? -6.569 -6.875 9.514 1.00 30.33 207 LEU A CA 1
ATOM 1596 C C . LEU A 1 207 ? -7.428 -6.743 10.778 1.00 30.33 207 LEU A C 1
ATOM 1598 O O . LEU A 1 207 ? -6.972 -7.064 11.871 1.00 30.33 207 LEU A O 1
ATOM 1602 N N . LEU A 1 208 ? -8.633 -6.188 10.646 1.00 29.33 208 LEU A N 1
ATOM 1603 C CA . LEU A 1 208 ? -9.648 -6.264 11.697 1.00 29.33 208 LEU A CA 1
ATOM 1604 C C . LEU A 1 208 ? -10.276 -7.660 11.639 1.00 29.33 208 LEU A C 1
ATOM 1606 O O . LEU A 1 208 ? -11.007 -7.950 10.686 1.00 29.33 208 LEU A O 1
ATOM 1610 N N . GLY A 1 209 ? -9.991 -8.479 12.652 1.00 30.47 209 GLY A N 1
ATOM 1611 C CA . GLY A 1 209 ? -10.537 -9.825 12.844 1.00 30.47 209 GLY A CA 1
ATOM 1612 C C . GLY A 1 209 ? -9.446 -10.850 13.065 1.00 30.47 209 GLY A C 1
ATOM 1613 O O . GLY A 1 209 ? -8.929 -11.346 12.044 1.00 30.47 209 GLY A O 1
#

Sequence (209 aa):
SPGSSFCAATTDRGSVSTDRPSQAPTSTTNLSSYALSLQPTLVPARGTFVDALISSNVVLYLSFQLLNNFILARPDQSLLFLPGSKHELFRMPQLSLLDKRLLMRFFQSILDSDQLVLREPVLSVSFLLLLHSYYILEIADELLSKYLCPLPYSITNPKLVSVIGALALLAQEEPSALPVVRRLKTLLREIGRQPSTMVSALPAALLLG

InterPro domains:
  IPR018203 GDP dissociation inhibitor [PTHR11787] (21-192)
  IPR036188 FAD/NAD(P)-binding domain superfamily [SSF51905] (29-116)

Organism: NCBI:txid27349

Foldseek 3Di:
DDDDDDDDDDDDDDDDDDPDDDDDPPPVPVPVVDDDDPDFFFDFLDDPVVVVCVVVVVCVVDDFDFDDWAWDQDPVRDIDTADLDLVSLVVDPVDDPVLNVLVVVVLVCLQVPVPPLPPDPPDDPVVSVVVSVVVVVVQQAAWLCRVQCDPPRNDNDLVSSQSLCSLLVHPDSIDRNVSSSVSSNSQQVRFPPDPDPDDGGTTTTGGDD

pLDDT: mean 70.54, std 19.44, range [29.33, 96.44]